Protein AF-A0A139ATF3-F1 (afdb_monomer)

Radius of gyration: 19.23 Å; Cα contacts (8 Å, |Δi|>4): 304; chains: 1; bounding box: 49×55×54 Å

Nearest PDB structures (foldseek):
  4k6j-assembly2_B  TM=7.470E-01  e=5.920E-07  Homo sapiens
  4k6j-assembly1_A  TM=6.735E-01  e=1.550E-06  Homo sapiens
  3m62-assembly1_A  TM=3.224E-01  e=2.976E-01  Saccharomyces cerevisiae
  3m63-assembly1_A  TM=2.160E-01  e=2.726E-01  Saccharomyces cerevisiae
  8yw4-assembly1_R  TM=2.052E-01  e=9.439E+00  Homo sapiens

Organism: Gonapodya prolifera (strain JEL478) (NCBI:txid1344416)

Sequence (287 aa):
MKVLEALTLVGDGARRDVAGREGCVEGMGRCIVLCERVRRAENAVGQGVLERATEALVALSRVLMNISADDSDCAHRVGSASRVLSALSQAVLFRPADAEEASRSKAEARGRDEMDEDEGEDGQDLAGREYDVIISCLCLLINVVSGDADAKNALRKTSFGQSCSGSGKCALLCCCSDRRPVFEWIVEMYSADLPLFNETERNLIRSYIAFLLGTVCVSNGTNLDSIRDLLPGCTFHPLTTQLEDFVRYQQEVIVKKAVDAVGGNGRNVEKASRRVILVLEEMKEFA

Secondary structure (DSSP, 8-state):
-HHHHHHHHHHHHHHHH-SSHHHHHHHHHHHHHHHHHHHTTGGGS-HHHHHHHHHHHHHHHHHHHHHHSS-HHHHHHHHHSTTHHHHHHHHHH---HHHHHHHHHHHHHHTS--------HHHHHHHHHHHHHHHHHHHHHHHHHHH-HHHHHHHHH-EE-TT----TTHHHH---TT-EEHHHHHHHHHHS--TTS-HHHHHHHHHHHHHHHHHHHTT-HHHHHHHHTTSGGG-SHHHHHHHHHHHHHHHHHHHHHHHH-SSSTHHHHHHHHHHHHHHHHHHHT--

Solvent-accessible surface area (backbone atoms only — not comparable to full-atom values): 15432 Å² total; per-residue (Å²): 111,72,64,62,49,49,57,49,49,46,56,51,43,46,69,71,54,55,83,48,77,65,45,46,48,34,45,49,27,49,48,40,35,51,22,41,38,48,53,63,36,52,98,79,50,59,68,80,55,42,52,54,26,52,53,47,35,34,52,48,27,51,52,50,31,64,57,17,67,87,28,43,68,52,8,36,42,36,47,65,22,82,59,22,60,59,30,37,50,42,54,53,74,52,74,51,69,68,57,53,48,53,19,49,54,44,49,58,46,77,74,46,98,68,94,70,95,73,77,57,70,69,62,56,54,52,39,52,53,52,49,49,38,28,54,29,30,48,51,30,50,40,30,20,32,67,43,17,74,65,35,33,52,51,46,61,72,33,64,53,23,92,85,56,59,73,41,87,61,40,79,80,61,61,78,50,90,64,51,39,47,42,60,59,55,53,51,48,59,55,73,49,87,56,58,59,47,55,72,69,56,44,52,50,52,36,30,52,48,37,49,39,56,38,46,41,24,59,100,28,68,70,47,36,55,60,50,31,74,67,32,81,88,57,42,43,48,68,45,49,53,42,42,52,54,43,46,53,51,48,50,52,52,47,52,51,47,58,76,71,45,99,60,90,63,60,62,62,55,52,53,53,45,52,53,53,49,54,36,44,60,60,48,61,80,70,76

InterPro domains:
  IPR011989 Armadillo-like helical [G3DSA:1.25.10.10] (1-283)
  IPR039874 Wings apart-like protein [PTHR22100] (53-250)

Foldseek 3Di:
DVLVVVVVVLVVVLVVPCPDPLSNLLSLLVLLLSLLLVQLPPVPDDPVSNVVSLVSNLVSLVVLLVVLVPDLVSLQSSLPNPCSLVSLLCLQQAHHPVLVVLLVVLVVVVVDPDDDPCPDPVLVVRLVSSLSSNVSSLSSLLSSLLSDVVSLVVLQVDKAANNDSSDPCCRVPNPPPRIDRSLLSLQCLLPDDRSSDDPVSSLVSNLSSLSSLLSSVVVPVVSLQVNLVNHVVSACVVSLVSLVVVLVVLVVVLVVCVVVDPDDDSVVSVSVSVSSVVSSVRSVVGD

pLDDT: mean 81.28, std 16.23, range [36.91, 97.38]

Structure (mmCIF, N/CA/C/O backbone):
data_AF-A0A139ATF3-F1
#
_entry.id   AF-A0A139ATF3-F1
#
loop_
_atom_site.group_PDB
_atom_site.id
_atom_site.type_symbol
_atom_site.label_atom_id
_atom_site.label_alt_id
_atom_site.label_comp_id
_atom_site.label_asym_id
_atom_site.label_entity_id
_atom_site.label_seq_id
_atom_site.pdbx_PDB_ins_code
_atom_site.Cartn_x
_atom_site.Cartn_y
_atom_site.Cartn_z
_atom_site.occupancy
_atom_site.B_iso_or_equiv
_atom_site.auth_seq_id
_atom_site.auth_comp_id
_atom_site.auth_asym_id
_atom_site.auth_atom_id
_atom_site.pdbx_PDB_model_num
ATOM 1 N N . MET A 1 1 ? 20.470 -12.298 -18.019 1.00 39.44 1 MET A N 1
ATOM 2 C CA . MET A 1 1 ? 19.969 -12.000 -19.384 1.00 39.44 1 MET A CA 1
ATOM 3 C C . MET A 1 1 ? 18.441 -11.993 -19.481 1.00 39.44 1 MET A C 1
ATOM 5 O O . MET A 1 1 ? 17.910 -10.943 -19.798 1.00 39.44 1 MET A O 1
ATOM 9 N N . LYS A 1 2 ? 17.716 -13.058 -19.097 1.00 36.91 2 LYS A N 1
ATOM 10 C CA . LYS A 1 2 ? 16.248 -13.171 -19.295 1.00 36.91 2 LYS A CA 1
ATOM 11 C C . LYS A 1 2 ? 15.355 -12.123 -18.594 1.00 36.91 2 LYS A C 1
ATOM 13 O O . LYS A 1 2 ? 14.269 -11.842 -19.077 1.00 36.91 2 LYS A O 1
ATOM 18 N N . VAL A 1 3 ? 15.778 -11.548 -17.463 1.00 39.19 3 VAL A N 1
ATOM 19 C CA . VAL A 1 3 ? 15.002 -10.520 -16.725 1.00 39.19 3 VAL A CA 1
ATOM 20 C C . VAL A 1 3 ? 15.151 -9.133 -17.354 1.00 39.19 3 VAL A C 1
ATOM 22 O O . VAL A 1 3 ? 14.173 -8.411 -17.486 1.00 39.19 3 VAL A O 1
ATOM 25 N N . LEU A 1 4 ? 16.361 -8.785 -17.800 1.00 39.00 4 LEU A N 1
ATOM 26 C CA . LEU A 1 4 ? 16.611 -7.557 -18.555 1.00 39.00 4 LEU A CA 1
ATOM 27 C C . LEU A 1 4 ? 15.911 -7.602 -19.912 1.00 39.00 4 LEU A C 1
ATOM 29 O O . LEU A 1 4 ? 15.298 -6.608 -20.275 1.00 39.00 4 LEU A O 1
ATOM 33 N N . GLU A 1 5 ? 15.914 -8.759 -20.585 1.00 42.97 5 GLU A N 1
ATOM 34 C CA . GLU A 1 5 ? 15.080 -9.024 -21.765 1.00 42.97 5 GLU A CA 1
ATOM 35 C C . GLU A 1 5 ? 13.587 -8.937 -21.443 1.00 42.97 5 GLU A C 1
ATOM 37 O O . GLU A 1 5 ? 12.854 -8.398 -22.250 1.00 42.97 5 GLU A O 1
ATOM 42 N N . ALA A 1 6 ? 13.112 -9.386 -20.274 1.00 44.12 6 ALA A N 1
ATOM 43 C CA . ALA A 1 6 ? 11.711 -9.215 -19.878 1.00 44.12 6 ALA A CA 1
ATOM 44 C C . ALA A 1 6 ? 11.352 -7.741 -19.629 1.00 44.12 6 ALA A C 1
ATOM 46 O O . ALA A 1 6 ? 10.290 -7.304 -20.051 1.00 44.12 6 ALA A O 1
ATOM 47 N N . LEU A 1 7 ? 12.235 -6.953 -19.009 1.00 43.91 7 LEU A N 1
ATOM 48 C CA . LEU A 1 7 ? 12.034 -5.513 -18.810 1.00 43.91 7 LEU A CA 1
ATOM 49 C C . LEU A 1 7 ? 12.127 -4.730 -20.134 1.00 43.91 7 LEU A C 1
ATOM 51 O O . LEU A 1 7 ? 11.347 -3.804 -20.342 1.00 43.91 7 LEU A O 1
ATOM 55 N N . THR A 1 8 ? 13.000 -5.132 -21.067 1.00 49.12 8 THR A N 1
ATOM 56 C CA . THR A 1 8 ? 13.041 -4.557 -22.430 1.00 49.12 8 THR A CA 1
ATOM 57 C C . THR A 1 8 ? 11.878 -5.025 -23.297 1.00 49.12 8 THR A C 1
ATOM 59 O O . THR A 1 8 ? 11.309 -4.203 -23.996 1.00 49.12 8 THR A O 1
ATOM 62 N N . LEU A 1 9 ? 11.444 -6.285 -23.205 1.00 41.44 9 LEU A N 1
ATOM 63 C CA . LEU A 1 9 ? 10.245 -6.816 -23.869 1.00 41.44 9 LEU A CA 1
ATOM 64 C C . LEU A 1 9 ? 8.960 -6.216 -23.308 1.00 41.44 9 LEU A C 1
ATOM 66 O O . LEU A 1 9 ? 7.970 -6.161 -24.021 1.00 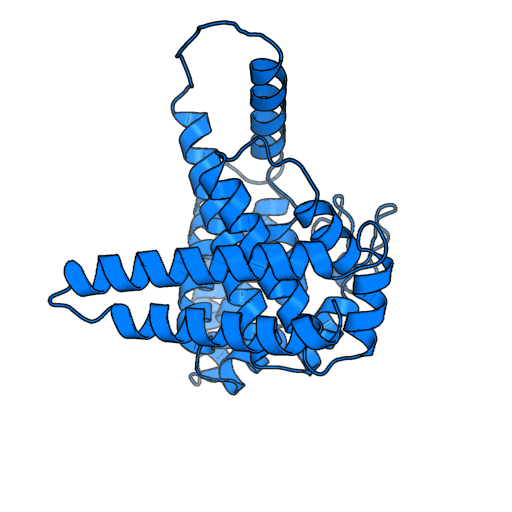41.44 9 LEU A O 1
ATOM 70 N N . VAL A 1 10 ? 8.948 -5.765 -22.056 1.00 49.06 10 VAL A N 1
ATOM 71 C CA . VAL A 1 10 ? 7.834 -5.004 -21.482 1.00 49.06 10 VAL A CA 1
ATOM 72 C C . VAL A 1 10 ? 7.907 -3.544 -21.914 1.00 49.06 10 VAL A C 1
ATOM 74 O O . VAL A 1 10 ? 6.873 -2.976 -22.235 1.00 49.06 10 VAL A O 1
ATOM 77 N N . GLY A 1 11 ? 9.104 -2.964 -22.043 1.00 46.56 11 GLY A N 1
ATOM 78 C CA . GLY A 1 11 ? 9.293 -1.680 -22.726 1.00 46.56 11 GLY A CA 1
ATOM 79 C C . GLY A 1 11 ? 8.844 -1.715 -24.196 1.00 46.56 11 GLY A C 1
ATOM 80 O O . GLY A 1 11 ? 8.170 -0.798 -24.659 1.00 46.56 11 GLY A O 1
ATOM 81 N N . ASP A 1 12 ? 9.140 -2.797 -24.916 1.00 40.72 12 ASP A N 1
ATOM 82 C CA . ASP A 1 12 ? 8.778 -3.003 -26.323 1.00 40.72 12 ASP A CA 1
ATOM 83 C C . ASP A 1 12 ? 7.345 -3.531 -26.506 1.00 40.72 12 ASP A C 1
ATOM 85 O O . ASP A 1 12 ? 6.704 -3.241 -27.513 1.00 40.72 12 ASP A O 1
ATOM 89 N N . GLY A 1 13 ? 6.814 -4.265 -25.530 1.00 40.94 13 GLY A N 1
ATOM 90 C CA . GLY A 1 13 ? 5.428 -4.728 -25.463 1.00 40.94 13 GLY A CA 1
ATOM 91 C C . GLY A 1 13 ? 4.477 -3.592 -25.106 1.00 40.94 13 GLY A C 1
ATOM 92 O O . GLY A 1 13 ? 3.464 -3.423 -25.774 1.00 40.94 13 GLY A O 1
ATOM 93 N N . ALA A 1 14 ? 4.860 -2.722 -24.164 1.00 41.56 14 ALA A N 1
ATOM 94 C CA . ALA A 1 14 ? 4.198 -1.439 -23.950 1.00 41.56 14 ALA A CA 1
ATOM 95 C C . ALA A 1 14 ? 4.244 -0.597 -25.235 1.00 41.56 14 ALA A C 1
ATOM 97 O O . ALA A 1 14 ? 3.234 -0.049 -25.644 1.00 41.56 14 ALA A O 1
ATOM 98 N N . ARG A 1 15 ? 5.360 -0.564 -25.973 1.00 45.59 15 ARG A N 1
ATOM 99 C CA . ARG A 1 15 ? 5.396 0.135 -27.273 1.00 45.59 15 ARG A CA 1
ATOM 100 C C . ARG A 1 15 ? 4.481 -0.463 -28.347 1.00 45.59 15 ARG A C 1
ATOM 102 O O . ARG A 1 15 ? 4.109 0.270 -29.258 1.00 45.59 15 ARG A O 1
ATOM 109 N N . ARG A 1 16 ? 4.138 -1.755 -28.281 1.00 44.84 16 ARG A N 1
ATOM 110 C CA . ARG A 1 16 ? 3.320 -2.442 -29.301 1.00 44.84 16 ARG A CA 1
ATOM 111 C C . ARG A 1 16 ? 1.827 -2.530 -28.958 1.00 44.84 16 ARG A C 1
ATOM 113 O O . ARG A 1 16 ? 1.040 -2.582 -29.894 1.00 44.84 16 ARG A O 1
ATOM 120 N N . ASP A 1 17 ? 1.450 -2.460 -27.678 1.00 42.53 17 ASP A N 1
ATOM 121 C CA . ASP A 1 17 ? 0.051 -2.489 -27.202 1.00 42.53 17 ASP A CA 1
ATOM 122 C C . ASP A 1 17 ? -0.474 -1.132 -26.677 1.00 42.53 17 ASP A C 1
ATOM 124 O O . ASP A 1 17 ? -1.621 -1.041 -26.237 1.00 42.53 17 ASP A O 1
ATOM 128 N N . VAL A 1 18 ? 0.302 -0.039 -26.743 1.00 47.06 18 VAL A N 1
ATOM 129 C CA . VAL A 1 18 ? -0.188 1.323 -26.417 1.00 47.06 18 VAL A CA 1
ATOM 130 C C . VAL A 1 18 ? -1.039 1.872 -27.570 1.00 47.06 18 VAL A C 1
ATOM 132 O O . VAL A 1 18 ? -0.748 2.887 -28.194 1.00 47.06 18 VAL A O 1
ATOM 135 N N . ALA A 1 19 ? -2.153 1.202 -27.846 1.00 45.66 19 ALA A N 1
ATOM 136 C CA . ALA A 1 19 ? -3.288 1.790 -28.540 1.00 45.66 19 ALA A CA 1
ATOM 137 C C . ALA A 1 19 ? -4.223 2.419 -27.486 1.00 45.66 19 ALA A C 1
ATOM 139 O O . ALA A 1 19 ? -5.332 1.954 -27.259 1.00 45.66 19 ALA A O 1
ATOM 140 N N . GLY A 1 20 ? -3.748 3.457 -26.785 1.00 61.41 20 GLY A N 1
ATOM 141 C CA . GLY A 1 20 ? -4.561 4.269 -25.867 1.00 61.41 20 GLY A CA 1
ATOM 142 C C . GLY A 1 20 ? -4.090 4.319 -24.409 1.00 61.41 20 GLY A C 1
ATOM 143 O O . GLY A 1 20 ? -3.254 3.539 -23.955 1.00 61.41 20 GLY A O 1
ATOM 144 N N . ARG A 1 21 ? -4.653 5.280 -23.658 1.00 67.62 21 ARG A N 1
ATOM 145 C CA . ARG A 1 21 ? -4.366 5.534 -22.230 1.00 67.62 21 ARG A CA 1
ATOM 146 C C . ARG A 1 21 ? -4.599 4.294 -21.356 1.00 67.62 21 ARG A C 1
ATOM 148 O O . ARG A 1 21 ? -3.926 4.128 -20.346 1.00 67.62 21 ARG A O 1
ATOM 155 N N . GLU A 1 22 ? -5.518 3.420 -21.759 1.00 70.44 22 GLU A N 1
ATOM 156 C CA . GLU A 1 22 ? -5.947 2.235 -21.002 1.00 70.44 22 GLU A CA 1
ATOM 157 C C . GLU A 1 22 ? -4.850 1.168 -20.933 1.00 70.44 22 GLU A C 1
ATOM 159 O O . GLU A 1 22 ? -4.454 0.765 -19.840 1.00 70.44 22 GLU A O 1
ATOM 164 N N . GLY A 1 23 ? -4.267 0.808 -22.083 1.00 79.00 23 GLY A N 1
ATOM 165 C CA . GLY A 1 23 ? -3.173 -0.166 -22.152 1.00 79.00 23 GLY A CA 1
ATOM 166 C C . GLY A 1 23 ? -1.911 0.291 -21.414 1.00 79.00 23 GLY A C 1
ATOM 167 O O . GLY A 1 23 ? -1.157 -0.530 -20.895 1.00 79.00 23 GLY A O 1
ATOM 168 N N . CYS A 1 24 ? -1.707 1.606 -21.290 1.00 85.44 24 CYS A N 1
ATOM 169 C CA . CYS A 1 24 ? -0.581 2.174 -20.552 1.00 85.44 24 CYS A CA 1
ATOM 170 C C . CYS A 1 24 ? -0.688 1.919 -19.036 1.00 85.44 24 CYS A C 1
ATOM 172 O O . CYS A 1 24 ? 0.283 1.485 -18.416 1.00 85.44 24 CYS A O 1
ATOM 174 N N . VAL A 1 25 ? -1.869 2.132 -18.439 1.00 88.38 25 VAL A N 1
ATOM 175 C CA . VAL A 1 25 ? -2.096 1.928 -16.993 1.00 88.38 25 VAL A CA 1
ATOM 176 C C . VAL A 1 25 ? -1.939 0.459 -16.614 1.00 88.38 25 VAL A C 1
ATOM 178 O O . VAL A 1 25 ? -1.208 0.132 -15.678 1.00 88.38 25 VAL A O 1
ATOM 181 N N . GLU A 1 26 ? -2.558 -0.440 -17.378 1.00 87.88 26 GLU A N 1
ATOM 182 C CA . GLU A 1 26 ? -2.408 -1.879 -17.155 1.00 87.88 26 GLU A CA 1
ATOM 183 C C . GLU A 1 26 ? -0.969 -2.350 -17.370 1.00 87.88 26 GLU A C 1
ATOM 185 O O . GLU A 1 26 ? -0.461 -3.166 -16.597 1.00 87.88 26 GLU A O 1
ATOM 190 N N . GLY A 1 27 ? -0.294 -1.824 -18.398 1.00 87.88 27 GLY A N 1
ATOM 191 C CA . GLY A 1 27 ? 1.113 -2.102 -18.671 1.00 87.88 27 GLY A CA 1
ATOM 192 C C . GLY A 1 27 ? 2.004 -1.741 -17.484 1.00 87.88 27 GLY A C 1
ATOM 193 O O . GLY A 1 27 ? 2.791 -2.574 -17.036 1.00 87.88 27 GLY A O 1
ATOM 194 N N . MET A 1 28 ? 1.818 -0.549 -16.907 1.00 92.06 28 MET A N 1
ATOM 195 C CA . MET A 1 28 ? 2.524 -0.120 -15.693 1.00 92.06 28 MET A CA 1
ATOM 196 C C . MET A 1 28 ? 2.212 -1.020 -14.490 1.00 92.06 28 MET A C 1
ATOM 198 O O . MET A 1 28 ? 3.128 -1.397 -13.759 1.00 92.06 28 MET A O 1
ATOM 202 N N . GLY A 1 29 ? 0.955 -1.443 -14.318 1.00 91.56 29 GLY A N 1
ATOM 203 C CA . GLY A 1 29 ? 0.586 -2.432 -13.302 1.00 91.56 29 GLY A CA 1
ATOM 204 C C . GLY A 1 29 ? 1.343 -3.756 -13.471 1.00 91.56 29 GLY A C 1
ATOM 205 O O . GLY A 1 29 ? 1.926 -4.282 -12.522 1.00 91.56 29 GLY A O 1
ATOM 206 N N . ARG A 1 30 ? 1.438 -4.278 -14.699 1.00 90.00 30 ARG A N 1
ATOM 207 C CA . ARG A 1 30 ? 2.225 -5.493 -14.984 1.00 90.00 30 ARG A CA 1
ATOM 208 C C . ARG A 1 30 ? 3.717 -5.293 -14.704 1.00 90.00 30 ARG A C 1
ATOM 210 O O . ARG A 1 30 ? 4.355 -6.214 -14.193 1.00 90.00 30 ARG A O 1
ATOM 217 N N . CYS A 1 31 ? 4.270 -4.111 -14.983 1.00 91.50 31 CYS A N 1
ATOM 218 C CA . CYS A 1 31 ? 5.652 -3.778 -14.627 1.00 91.50 31 CYS A CA 1
ATOM 219 C C . CYS A 1 31 ? 5.890 -3.850 -13.115 1.00 91.50 31 CYS A C 1
ATOM 221 O O . CYS A 1 31 ? 6.901 -4.413 -12.705 1.00 91.50 31 CYS A O 1
ATOM 223 N N . ILE A 1 32 ? 4.963 -3.346 -12.291 1.00 94.44 32 ILE A N 1
ATOM 224 C CA . ILE A 1 32 ? 5.044 -3.436 -10.821 1.00 94.44 32 ILE A CA 1
ATOM 225 C C . ILE A 1 32 ? 5.149 -4.895 -10.371 1.00 94.44 32 ILE A C 1
ATOM 227 O O . ILE A 1 32 ? 6.045 -5.240 -9.603 1.00 94.44 32 ILE A O 1
ATOM 231 N N . VAL A 1 33 ? 4.298 -5.773 -10.911 1.00 91.56 33 VAL A N 1
ATOM 232 C CA . VAL A 1 33 ? 4.330 -7.213 -10.601 1.00 91.56 33 VAL A CA 1
ATOM 233 C C . VAL A 1 33 ? 5.683 -7.835 -10.954 1.00 91.56 33 VAL A C 1
ATOM 235 O O . VAL A 1 33 ? 6.197 -8.678 -10.218 1.00 91.56 33 VAL A O 1
ATOM 238 N N . LEU A 1 34 ? 6.276 -7.438 -12.083 1.00 90.44 34 LEU A N 1
ATOM 239 C CA . LEU A 1 34 ? 7.586 -7.935 -12.498 1.00 90.44 34 LEU A CA 1
ATOM 240 C C . LEU A 1 34 ? 8.717 -7.401 -11.619 1.00 90.44 34 LEU A C 1
ATOM 242 O O . LEU A 1 34 ? 9.589 -8.184 -11.252 1.00 90.44 34 LEU A O 1
ATOM 246 N N . CYS A 1 35 ? 8.695 -6.114 -11.272 1.00 92.50 35 CYS A N 1
ATOM 247 C CA . CYS A 1 35 ? 9.695 -5.507 -10.397 1.00 92.50 35 CYS A CA 1
ATOM 248 C C . CYS A 1 35 ? 9.685 -6.175 -9.022 1.00 92.50 35 CYS A C 1
ATOM 250 O O . CYS A 1 35 ? 10.735 -6.592 -8.541 1.00 92.50 35 CYS A O 1
ATOM 252 N N . GLU A 1 36 ? 8.500 -6.384 -8.447 1.00 91.44 36 GLU A N 1
ATOM 253 C CA . GLU A 1 36 ? 8.370 -7.079 -7.167 1.00 91.44 36 GLU A CA 1
ATOM 254 C C . GLU A 1 36 ? 8.846 -8.532 -7.257 1.00 91.44 36 GLU A C 1
ATOM 256 O O . GLU A 1 36 ? 9.577 -9.024 -6.404 1.00 91.44 36 GLU A O 1
ATOM 261 N N . ARG A 1 37 ? 8.531 -9.232 -8.349 1.00 88.06 37 ARG A N 1
ATOM 262 C CA . ARG A 1 37 ? 9.037 -10.594 -8.547 1.00 88.06 37 ARG A CA 1
ATOM 263 C C . ARG A 1 37 ? 10.566 -10.654 -8.626 1.00 88.06 37 ARG A C 1
ATOM 265 O O . ARG A 1 37 ? 11.148 -11.643 -8.188 1.00 88.06 37 ARG A O 1
ATOM 272 N N . VAL A 1 38 ? 11.206 -9.644 -9.216 1.00 89.06 38 VAL A N 1
ATOM 273 C CA . VAL A 1 38 ? 12.671 -9.530 -9.257 1.00 89.06 38 VAL A CA 1
ATOM 274 C C . VAL A 1 38 ? 13.220 -9.255 -7.862 1.00 89.06 38 VAL A C 1
ATOM 276 O O . VAL A 1 38 ? 14.144 -9.955 -7.456 1.00 89.06 38 VAL A O 1
ATOM 279 N N . ARG A 1 39 ? 12.602 -8.330 -7.115 1.00 88.31 39 ARG A N 1
ATOM 280 C CA . ARG A 1 39 ? 12.925 -8.059 -5.706 1.00 88.31 39 ARG A CA 1
ATOM 281 C C . ARG A 1 39 ? 12.811 -9.294 -4.826 1.00 88.31 39 ARG A C 1
ATOM 283 O O . ARG A 1 39 ? 13.597 -9.480 -3.926 1.00 88.31 39 ARG A O 1
ATOM 290 N N . ARG A 1 40 ? 11.887 -10.205 -5.113 1.00 84.62 40 ARG A N 1
ATOM 291 C CA . ARG A 1 40 ? 11.726 -11.456 -4.351 1.00 84.62 40 ARG A CA 1
ATOM 292 C C . ARG A 1 40 ? 12.689 -12.571 -4.772 1.00 84.62 40 ARG A C 1
ATOM 294 O O . ARG A 1 40 ? 12.708 -13.634 -4.155 1.00 84.62 40 ARG A O 1
ATOM 301 N N . ALA A 1 41 ? 13.453 -12.366 -5.842 1.00 83.38 41 ALA A N 1
ATOM 302 C CA . ALA A 1 41 ? 14.375 -13.342 -6.413 1.00 83.38 41 ALA A CA 1
ATOM 303 C C . ALA A 1 41 ? 15.849 -12.954 -6.193 1.00 83.38 41 ALA A C 1
ATOM 305 O O . ALA A 1 41 ? 16.683 -13.310 -7.023 1.00 83.38 41 ALA A O 1
ATOM 306 N N . GLU A 1 42 ? 16.164 -12.245 -5.103 1.00 67.88 42 GLU A N 1
ATOM 307 C CA . GLU A 1 42 ? 17.475 -11.625 -4.805 1.00 67.88 42 GLU A CA 1
ATOM 308 C C . GLU A 1 42 ? 18.639 -12.596 -4.985 1.00 67.88 42 GLU A C 1
ATOM 310 O O . GLU A 1 42 ? 19.566 -12.322 -5.737 1.00 67.88 42 GLU A O 1
ATOM 315 N N . ASN A 1 43 ? 18.515 -13.812 -4.449 1.00 69.31 43 ASN A N 1
ATOM 316 C CA . ASN A 1 43 ? 19.543 -14.852 -4.563 1.00 69.31 43 ASN A CA 1
ATOM 317 C C . ASN A 1 43 ? 19.807 -15.339 -6.005 1.00 69.31 43 ASN A C 1
ATOM 319 O O . ASN A 1 43 ? 20.743 -16.100 -6.245 1.00 69.31 43 ASN A O 1
ATOM 323 N N . ALA A 1 44 ? 18.968 -14.958 -6.973 1.00 72.06 44 ALA A N 1
ATOM 324 C CA . ALA A 1 44 ? 19.060 -15.358 -8.375 1.00 72.06 44 ALA A CA 1
ATOM 325 C C . ALA A 1 44 ? 19.386 -14.195 -9.331 1.00 72.06 44 ALA A C 1
ATOM 327 O O . ALA A 1 44 ? 19.568 -14.434 -10.532 1.00 72.06 44 ALA A O 1
ATOM 328 N N . VAL A 1 45 ? 19.442 -12.950 -8.845 1.00 80.69 45 VAL A N 1
ATOM 329 C CA . VAL A 1 45 ? 19.688 -11.753 -9.664 1.00 80.69 45 VAL A CA 1
ATOM 330 C C . VAL A 1 45 ? 20.843 -10.931 -9.092 1.00 80.69 45 VAL A C 1
ATOM 332 O O . VAL A 1 45 ? 21.036 -10.865 -7.891 1.00 80.69 45 VAL A O 1
ATOM 335 N N . GLY A 1 46 ? 21.653 -10.312 -9.954 1.00 82.31 46 GLY A N 1
ATOM 336 C CA . GLY A 1 46 ? 22.748 -9.453 -9.484 1.00 82.31 46 GLY A CA 1
ATOM 337 C C . GLY A 1 46 ? 22.237 -8.138 -8.885 1.00 82.31 46 GLY A C 1
ATOM 338 O O . GLY A 1 46 ? 21.202 -7.634 -9.329 1.00 82.31 46 GLY A O 1
ATOM 339 N N . GLN A 1 47 ? 23.003 -7.545 -7.962 1.00 83.94 47 GLN A N 1
ATOM 340 C CA . GLN A 1 47 ? 22.637 -6.328 -7.218 1.00 83.94 47 GLN A CA 1
ATOM 341 C C . GLN A 1 47 ? 22.127 -5.187 -8.111 1.00 83.94 47 GLN A C 1
ATOM 343 O O . GLN A 1 47 ? 21.020 -4.697 -7.926 1.00 83.94 47 GLN A O 1
ATOM 348 N N . GLY A 1 48 ? 22.845 -4.845 -9.186 1.00 85.69 48 GLY A N 1
ATOM 349 C CA . GLY A 1 48 ? 22.411 -3.773 -10.095 1.00 85.69 48 GLY A CA 1
ATOM 350 C C . GLY A 1 48 ? 21.119 -4.063 -10.884 1.00 85.69 48 GLY A C 1
ATOM 351 O O . GLY A 1 48 ? 20.615 -3.197 -11.600 1.00 85.69 48 GLY A O 1
ATOM 352 N N . VAL A 1 49 ? 20.579 -5.287 -10.852 1.00 87.69 49 VAL A N 1
ATOM 353 C CA . VAL A 1 49 ? 19.231 -5.597 -11.371 1.00 87.69 49 VAL A CA 1
ATOM 354 C C . VAL A 1 49 ? 18.177 -5.364 -10.290 1.00 87.69 49 VAL A C 1
ATOM 356 O O . VAL A 1 49 ? 17.114 -4.836 -10.610 1.00 87.69 49 VAL A O 1
ATOM 359 N N . LEU A 1 50 ? 18.482 -5.721 -9.040 1.00 86.69 50 LEU A N 1
ATOM 360 C CA . LEU A 1 50 ? 17.628 -5.469 -7.881 1.00 86.69 50 LEU A CA 1
ATOM 361 C C . LEU A 1 50 ? 17.394 -3.966 -7.684 1.00 86.69 50 LEU A C 1
ATOM 363 O O . LEU A 1 50 ? 16.248 -3.537 -7.585 1.00 86.69 50 LEU A O 1
ATOM 367 N N . GLU A 1 51 ? 18.456 -3.161 -7.742 1.00 87.94 51 GLU A N 1
ATOM 368 C CA . GLU A 1 51 ? 18.374 -1.701 -7.594 1.00 87.94 51 GLU A CA 1
ATOM 369 C C . GLU A 1 51 ? 17.459 -1.070 -8.645 1.00 87.94 51 GLU A C 1
ATOM 371 O O . GLU A 1 51 ? 16.506 -0.371 -8.308 1.00 87.94 51 GLU A O 1
ATOM 376 N N . ARG A 1 52 ? 17.655 -1.415 -9.923 1.00 89.94 52 ARG A N 1
ATOM 377 C CA . ARG A 1 52 ? 16.801 -0.925 -11.015 1.00 89.94 52 ARG A CA 1
ATOM 378 C C . ARG A 1 52 ? 15.349 -1.372 -10.883 1.00 89.94 52 ARG A C 1
ATOM 380 O O . ARG A 1 52 ? 14.450 -0.626 -11.260 1.00 89.94 52 ARG A O 1
ATOM 387 N N . ALA A 1 53 ? 15.105 -2.586 -10.390 1.00 91.38 53 ALA A N 1
ATOM 388 C CA . ALA A 1 53 ? 13.748 -3.059 -10.142 1.00 91.38 53 ALA A CA 1
ATOM 389 C C . ALA A 1 53 ? 13.081 -2.260 -9.012 1.00 91.38 53 ALA A C 1
ATOM 391 O O . ALA A 1 53 ? 11.915 -1.893 -9.139 1.00 91.38 53 ALA A O 1
ATOM 392 N N . THR A 1 54 ? 13.820 -1.941 -7.950 1.00 91.69 54 THR A N 1
ATOM 393 C CA . THR A 1 54 ? 13.353 -1.100 -6.842 1.00 91.69 54 THR A CA 1
ATOM 394 C C . THR A 1 54 ? 13.066 0.332 -7.296 1.00 91.69 54 THR A C 1
ATOM 396 O O . THR A 1 54 ? 11.969 0.836 -7.058 1.00 91.69 54 THR A O 1
ATOM 399 N N . GLU A 1 55 ? 13.980 0.964 -8.033 1.00 91.62 55 GLU A N 1
ATOM 400 C CA . GLU A 1 55 ? 13.773 2.303 -8.603 1.00 91.62 55 GLU A CA 1
ATOM 401 C C . GLU A 1 55 ? 12.553 2.345 -9.530 1.00 91.62 55 GLU A C 1
ATOM 403 O O . GLU A 1 55 ? 11.711 3.242 -9.430 1.00 91.62 55 GLU A O 1
ATOM 408 N N . ALA A 1 56 ? 12.420 1.348 -10.412 1.00 93.62 56 ALA A N 1
ATOM 409 C CA . ALA A 1 56 ? 11.283 1.239 -11.316 1.00 93.62 56 ALA A CA 1
ATOM 410 C C . ALA A 1 56 ? 9.971 1.041 -10.549 1.00 93.62 56 ALA A C 1
ATOM 412 O O . ALA A 1 56 ? 8.981 1.694 -10.874 1.00 93.62 56 ALA A O 1
ATOM 413 N N . LEU A 1 57 ? 9.954 0.191 -9.518 1.00 95.06 57 LEU A N 1
ATOM 414 C CA . LEU A 1 57 ? 8.787 -0.025 -8.664 1.00 95.06 57 LEU A CA 1
ATOM 415 C C . LEU A 1 57 ? 8.324 1.281 -8.006 1.00 95.06 57 LEU A C 1
ATOM 417 O O . LEU A 1 57 ? 7.134 1.602 -8.065 1.00 95.06 57 LEU A O 1
ATOM 421 N N . VAL A 1 58 ? 9.248 2.055 -7.431 1.00 93.69 58 VAL A N 1
ATOM 422 C CA . VAL A 1 58 ? 8.947 3.347 -6.794 1.00 93.69 58 VAL A CA 1
ATOM 423 C C . VAL A 1 58 ? 8.439 4.354 -7.827 1.00 93.69 58 VAL A C 1
ATOM 425 O O . VAL A 1 58 ? 7.390 4.969 -7.629 1.00 93.69 58 VAL A O 1
ATOM 428 N N . ALA A 1 59 ? 9.137 4.501 -8.956 1.00 91.56 59 ALA A N 1
ATOM 429 C CA . ALA A 1 59 ? 8.766 5.448 -10.004 1.00 91.56 59 ALA A CA 1
ATOM 430 C C . ALA A 1 59 ? 7.384 5.137 -10.602 1.00 91.56 59 ALA A C 1
ATOM 432 O O . ALA A 1 59 ? 6.538 6.028 -10.705 1.00 91.56 59 ALA A O 1
ATOM 433 N N . LEU A 1 60 ? 7.126 3.871 -10.940 1.00 94.44 60 LEU A N 1
ATOM 434 C CA . LEU A 1 60 ? 5.835 3.418 -11.460 1.00 94.44 60 LEU A CA 1
ATOM 435 C C . LEU A 1 60 ? 4.723 3.614 -10.432 1.00 94.44 60 LEU A C 1
ATOM 437 O O . LEU A 1 60 ? 3.658 4.116 -10.786 1.00 94.44 60 LEU A O 1
ATOM 441 N N . SER A 1 61 ? 4.978 3.283 -9.163 1.00 94.50 61 SER A N 1
ATOM 442 C CA . SER A 1 61 ? 4.000 3.484 -8.092 1.00 94.50 61 SER A CA 1
ATOM 443 C C . SER A 1 61 ? 3.637 4.958 -7.939 1.00 94.50 61 SER A C 1
ATOM 445 O O . SER A 1 61 ? 2.456 5.282 -7.888 1.00 94.50 61 SER A O 1
ATOM 447 N N . ARG A 1 62 ? 4.617 5.872 -7.975 1.00 90.94 62 ARG A N 1
ATOM 448 C CA . ARG A 1 62 ? 4.376 7.326 -7.914 1.00 90.94 62 ARG A CA 1
ATOM 449 C C . ARG A 1 62 ? 3.577 7.843 -9.114 1.00 90.94 62 ARG A C 1
ATOM 451 O O . ARG A 1 62 ? 2.676 8.664 -8.939 1.00 90.94 62 ARG A O 1
ATOM 458 N N . VAL A 1 63 ? 3.865 7.364 -10.327 1.00 90.62 63 VAL A N 1
ATOM 459 C CA . VAL A 1 63 ? 3.081 7.718 -11.525 1.00 90.62 63 VAL A CA 1
ATOM 460 C C . VAL A 1 63 ? 1.643 7.229 -11.382 1.00 90.62 63 VAL A C 1
ATOM 462 O O . VAL A 1 63 ? 0.716 8.021 -11.554 1.00 90.62 63 VAL A O 1
ATOM 465 N N . LEU A 1 64 ? 1.458 5.955 -11.027 1.00 91.88 64 LEU A N 1
ATOM 466 C CA . LEU A 1 64 ? 0.136 5.362 -10.853 1.00 91.88 64 LEU A CA 1
ATOM 467 C C . LEU A 1 64 ? -0.650 6.044 -9.730 1.00 91.88 64 LEU A C 1
ATOM 469 O O . LEU A 1 64 ? -1.821 6.340 -9.925 1.00 91.88 64 LEU A O 1
ATOM 473 N N . MET A 1 65 ? -0.003 6.384 -8.613 1.00 92.00 65 MET A N 1
ATOM 474 C CA . MET A 1 65 ? -0.609 7.156 -7.526 1.00 92.00 65 MET A CA 1
ATOM 475 C C . MET A 1 65 ? -1.160 8.488 -8.023 1.00 92.00 65 MET A C 1
ATOM 477 O O . MET A 1 65 ? -2.294 8.830 -7.705 1.00 92.00 65 MET A O 1
ATOM 481 N N . ASN A 1 66 ? -0.365 9.240 -8.787 1.00 88.94 66 ASN A N 1
ATOM 482 C CA . ASN A 1 66 ? -0.766 10.558 -9.267 1.00 88.94 66 ASN A CA 1
ATOM 483 C C . ASN A 1 66 ? -1.952 10.471 -10.228 1.00 88.94 66 ASN A C 1
ATOM 485 O O . ASN A 1 66 ? -2.879 11.269 -10.119 1.00 88.94 66 ASN A O 1
ATOM 489 N N . ILE A 1 67 ? -1.946 9.504 -11.151 1.00 89.44 67 ILE A N 1
ATOM 490 C CA . ILE A 1 67 ? -3.059 9.354 -12.095 1.00 89.44 67 ILE A CA 1
ATOM 491 C C . ILE A 1 67 ? -4.304 8.761 -11.433 1.00 89.44 67 ILE A C 1
ATOM 493 O O . ILE A 1 67 ? -5.399 9.084 -11.863 1.00 89.44 67 ILE A O 1
ATOM 497 N N . SER A 1 68 ? -4.160 7.919 -10.405 1.00 91.81 68 SER A N 1
ATOM 498 C CA . SER A 1 68 ? -5.280 7.255 -9.731 1.00 91.81 68 SER A CA 1
ATOM 499 C C . SER A 1 68 ? -5.822 8.037 -8.531 1.00 91.81 68 SER A C 1
ATOM 501 O O . SER A 1 68 ? -6.723 7.552 -7.854 1.00 91.81 68 SER A O 1
ATOM 503 N N . ALA A 1 69 ? -5.255 9.205 -8.208 1.00 87.50 69 ALA A N 1
ATOM 504 C CA . ALA A 1 69 ? -5.654 9.993 -7.042 1.00 87.50 69 ALA A CA 1
ATOM 505 C C . ALA A 1 69 ? -7.066 10.585 -7.174 1.00 87.50 69 ALA A C 1
ATOM 507 O O . ALA A 1 69 ? -7.780 10.674 -6.178 1.00 87.50 69 ALA A O 1
ATOM 508 N N . ASP A 1 70 ? -7.450 10.982 -8.391 1.00 83.69 70 ASP A N 1
ATOM 509 C CA . ASP A 1 70 ? -8.722 11.651 -8.701 1.00 83.69 70 ASP A CA 1
ATOM 510 C C . ASP A 1 70 ? -9.490 10.960 -9.855 1.00 83.69 70 ASP A C 1
ATOM 512 O O . ASP A 1 70 ? -10.475 11.496 -10.356 1.00 83.69 70 ASP A O 1
ATOM 516 N N . ASP A 1 71 ? -9.033 9.789 -10.309 1.00 89.38 71 ASP A N 1
ATOM 517 C CA . ASP A 1 71 ? -9.588 9.063 -11.459 1.00 89.38 71 ASP A CA 1
ATOM 518 C C . ASP A 1 71 ? -9.891 7.617 -11.036 1.00 89.38 71 ASP A C 1
ATOM 520 O O . ASP A 1 71 ? -8.999 6.761 -10.966 1.00 89.38 71 ASP A O 1
ATOM 524 N N . SER A 1 72 ? -11.159 7.365 -10.695 1.00 90.06 72 SER A N 1
ATOM 525 C CA . SER A 1 72 ? -11.639 6.053 -10.245 1.00 90.06 72 SER A CA 1
ATOM 526 C C . SER A 1 72 ? -11.476 4.979 -11.315 1.00 90.06 72 SER A C 1
ATOM 528 O O . SER A 1 72 ? -11.174 3.837 -10.981 1.00 90.06 72 SER A O 1
ATOM 530 N N . ASP A 1 73 ? -11.590 5.337 -12.597 1.00 92.81 73 ASP A N 1
ATOM 531 C CA . ASP A 1 73 ? -11.404 4.394 -13.702 1.00 92.81 73 ASP A CA 1
ATOM 532 C C . ASP A 1 73 ? -9.941 3.953 -13.782 1.00 92.81 73 ASP A C 1
ATOM 534 O O . ASP A 1 73 ? -9.648 2.770 -13.971 1.00 92.81 73 ASP A O 1
ATOM 538 N N . CYS A 1 74 ? -8.998 4.880 -13.586 1.00 91.94 74 CYS A N 1
ATOM 539 C CA . CYS A 1 74 ? -7.584 4.536 -13.468 1.00 91.94 74 CYS A CA 1
ATOM 540 C C . CYS A 1 74 ? -7.319 3.660 -12.237 1.00 91.94 74 CYS A C 1
ATOM 542 O O . CYS A 1 74 ? -6.617 2.657 -12.362 1.00 91.94 74 CYS A O 1
ATOM 544 N N . ALA A 1 75 ? -7.883 3.997 -11.073 1.00 93.12 75 ALA A N 1
ATOM 545 C CA . ALA A 1 75 ? -7.750 3.188 -9.858 1.00 93.12 75 ALA A CA 1
ATOM 546 C C . ALA A 1 75 ? -8.267 1.753 -10.066 1.00 93.12 75 ALA A C 1
ATOM 548 O O . ALA A 1 75 ? -7.552 0.794 -9.767 1.00 93.12 75 ALA A O 1
ATOM 549 N N . HIS A 1 76 ? -9.449 1.608 -10.671 1.00 94.12 76 HIS A N 1
ATOM 550 C CA . HIS A 1 76 ? -10.045 0.322 -11.023 1.00 94.12 76 HIS A CA 1
ATOM 551 C C . HIS A 1 76 ? -9.173 -0.473 -12.001 1.00 94.12 76 HIS A C 1
ATOM 553 O O . HIS A 1 76 ? -8.943 -1.663 -11.798 1.00 94.12 76 HIS A O 1
ATOM 559 N N . ARG A 1 77 ? -8.609 0.165 -13.034 1.00 92.81 77 ARG A N 1
ATOM 560 C CA . ARG A 1 77 ? -7.707 -0.503 -13.994 1.00 92.81 77 ARG A CA 1
ATOM 561 C C . ARG A 1 77 ? -6.423 -0.996 -13.342 1.00 92.81 77 ARG A C 1
ATOM 563 O O . ARG A 1 77 ? -5.984 -2.108 -13.624 1.00 92.81 77 ARG A O 1
ATOM 570 N N . VAL A 1 78 ? -5.833 -0.198 -12.450 1.00 93.19 78 VAL A N 1
ATOM 571 C CA . VAL A 1 78 ? -4.664 -0.630 -11.670 1.00 93.19 78 VAL A CA 1
ATOM 572 C C . VAL A 1 78 ? -5.029 -1.818 -10.777 1.00 93.19 78 VAL A C 1
ATOM 574 O O . VAL A 1 78 ? -4.288 -2.798 -10.753 1.00 93.19 78 VAL A O 1
ATOM 577 N N . GLY A 1 79 ? -6.169 -1.767 -10.081 1.00 91.25 79 GLY A N 1
ATOM 578 C CA . GLY A 1 79 ? -6.647 -2.862 -9.226 1.00 91.25 79 GLY A CA 1
ATOM 579 C C . GLY A 1 79 ? -7.006 -4.137 -9.991 1.00 91.25 79 GLY A C 1
ATOM 580 O O . GLY A 1 79 ? -6.763 -5.241 -9.502 1.00 91.25 79 GLY A O 1
ATOM 581 N N . SER A 1 80 ? -7.518 -3.985 -11.212 1.00 90.38 80 SER A N 1
ATOM 582 C CA . SER A 1 80 ? -7.910 -5.076 -12.110 1.00 90.38 80 SER A CA 1
ATOM 583 C C . SER A 1 80 ? -6.725 -5.710 -12.837 1.00 90.38 80 SER A C 1
ATOM 585 O O . SER A 1 80 ? -6.810 -6.856 -13.290 1.00 90.38 80 SER A O 1
ATOM 587 N N . ALA A 1 81 ? -5.595 -5.003 -12.937 1.00 88.69 81 ALA A N 1
ATOM 588 C CA . ALA A 1 81 ? -4.384 -5.558 -13.512 1.00 88.69 81 ALA A CA 1
ATOM 589 C C . ALA A 1 81 ? -3.929 -6.777 -12.693 1.00 88.69 81 ALA A C 1
ATOM 591 O O . ALA A 1 81 ? -3.712 -6.722 -11.479 1.00 88.69 81 ALA A O 1
ATOM 592 N N . SER A 1 82 ? -3.799 -7.912 -13.387 1.00 85.25 82 SER A N 1
ATOM 593 C CA . SER A 1 82 ? -3.585 -9.212 -12.755 1.00 85.25 82 SER A CA 1
ATOM 594 C C . SER A 1 82 ? -2.432 -9.167 -11.749 1.00 85.25 82 SER A C 1
ATOM 596 O O . SER A 1 82 ? -1.283 -8.936 -12.123 1.00 85.25 82 SER A O 1
ATOM 598 N N . ARG A 1 83 ? -2.752 -9.461 -10.480 1.00 87.62 83 ARG A N 1
ATOM 599 C CA . ARG A 1 83 ? -1.815 -9.601 -9.347 1.00 87.62 83 ARG A CA 1
ATOM 600 C C . ARG A 1 83 ? -1.182 -8.311 -8.834 1.00 87.62 83 ARG A C 1
ATOM 602 O O . ARG A 1 83 ? -0.349 -8.410 -7.938 1.00 87.62 83 ARG A O 1
ATOM 609 N N . VAL A 1 84 ? -1.576 -7.134 -9.321 1.00 92.94 84 VAL A N 1
ATOM 610 C CA . VAL A 1 84 ? -1.015 -5.864 -8.831 1.00 92.94 84 VAL A CA 1
ATOM 611 C C . VAL A 1 84 ? -1.236 -5.697 -7.333 1.00 92.94 84 VAL A C 1
ATOM 613 O O . VAL A 1 84 ? -0.277 -5.429 -6.621 1.00 92.94 84 VAL A O 1
ATOM 616 N N . LEU A 1 85 ? -2.448 -5.958 -6.833 1.00 93.50 85 LEU A N 1
ATOM 617 C CA . LEU A 1 85 ? -2.730 -5.898 -5.394 1.00 93.50 85 LEU A CA 1
ATOM 618 C C . LEU A 1 85 ? -1.804 -6.817 -4.587 1.00 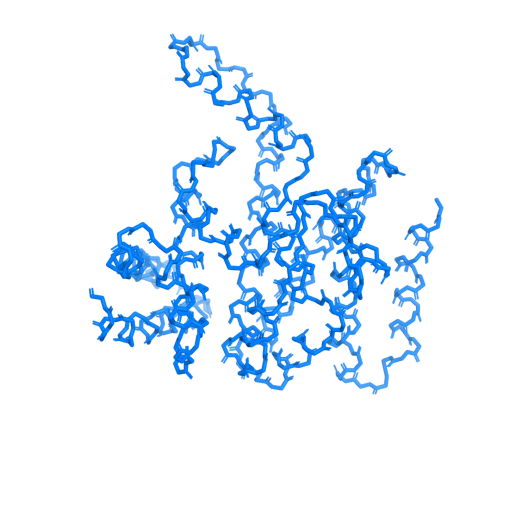93.50 85 LEU A C 1
ATOM 620 O O . LEU A 1 85 ? -1.207 -6.382 -3.611 1.00 93.50 85 LEU A O 1
ATOM 624 N N . SER A 1 86 ? -1.615 -8.062 -5.037 1.00 91.38 86 SER A N 1
ATOM 625 C CA . SER A 1 86 ? -0.712 -9.006 -4.370 1.00 91.38 86 SER A CA 1
ATOM 626 C C . SER A 1 86 ? 0.743 -8.545 -4.409 1.00 91.38 86 SER A C 1
ATOM 628 O O . SER A 1 86 ? 1.437 -8.727 -3.417 1.00 91.38 86 SER A O 1
ATOM 630 N N . ALA A 1 87 ? 1.210 -7.990 -5.529 1.00 92.44 87 ALA A N 1
ATOM 631 C CA . ALA A 1 87 ? 2.580 -7.501 -5.659 1.00 92.44 87 ALA A CA 1
ATOM 632 C C . ALA A 1 87 ? 2.820 -6.278 -4.768 1.00 92.44 87 ALA A C 1
ATOM 634 O O . ALA A 1 87 ? 3.793 -6.243 -4.029 1.00 92.44 87 ALA A O 1
ATOM 635 N N . LEU A 1 88 ? 1.896 -5.316 -4.764 1.00 95.31 88 LEU A N 1
ATOM 636 C CA . LEU A 1 88 ? 1.985 -4.149 -3.891 1.00 95.31 88 LEU A CA 1
ATOM 637 C C . LEU A 1 88 ? 1.961 -4.547 -2.414 1.00 95.31 88 LEU A C 1
ATOM 639 O O . LEU A 1 88 ? 2.750 -4.031 -1.632 1.00 95.31 88 LEU A O 1
ATOM 643 N N . SER A 1 89 ? 1.094 -5.485 -2.020 1.00 94.56 89 SER A N 1
ATOM 644 C CA . SER A 1 89 ? 1.081 -5.976 -0.641 1.00 94.56 89 SER A CA 1
ATOM 645 C C . SER A 1 89 ? 2.375 -6.700 -0.273 1.00 94.56 89 SER A C 1
ATOM 647 O O . SER A 1 89 ? 2.871 -6.506 0.828 1.00 94.56 89 SER A O 1
ATOM 649 N N . GLN A 1 90 ? 2.944 -7.503 -1.174 1.00 91.69 90 GLN A N 1
ATOM 650 C CA . GLN A 1 90 ? 4.230 -8.167 -0.936 1.00 91.69 90 GLN A CA 1
ATOM 651 C C . GLN A 1 90 ? 5.372 -7.161 -0.793 1.00 91.69 90 GLN A C 1
ATOM 653 O O . GLN A 1 90 ? 6.128 -7.279 0.163 1.00 91.69 90 GLN A O 1
ATOM 658 N N . ALA A 1 91 ? 5.417 -6.133 -1.643 1.00 93.00 91 ALA A N 1
ATOM 659 C CA . ALA A 1 91 ? 6.412 -5.067 -1.565 1.00 93.00 91 ALA A CA 1
ATOM 660 C C . ALA A 1 91 ? 6.349 -4.286 -0.240 1.00 93.00 91 ALA A C 1
ATOM 662 O O . ALA A 1 91 ? 7.369 -3.815 0.251 1.00 93.00 91 ALA A O 1
ATOM 663 N N . VAL A 1 92 ? 5.151 -4.139 0.339 1.00 93.81 92 VAL A N 1
ATOM 664 C CA . VAL A 1 92 ? 4.953 -3.498 1.649 1.00 93.81 92 VAL A CA 1
ATOM 665 C C . VAL A 1 92 ? 5.366 -4.420 2.798 1.00 93.81 92 VAL A C 1
ATOM 667 O O . VAL A 1 92 ? 5.978 -3.966 3.760 1.00 93.81 92 VAL A O 1
ATOM 670 N N . LEU A 1 93 ? 4.994 -5.699 2.723 1.00 90.50 93 LEU A N 1
ATOM 671 C CA . LEU A 1 93 ? 5.054 -6.627 3.857 1.00 90.50 93 LEU A CA 1
ATOM 672 C C . LEU A 1 93 ? 6.359 -7.417 3.943 1.00 90.50 93 LEU A C 1
ATOM 674 O O . LEU A 1 93 ? 6.763 -7.808 5.037 1.00 90.50 93 LEU A O 1
ATOM 678 N N . PHE A 1 94 ? 7.005 -7.688 2.812 1.00 86.19 94 PHE A N 1
ATOM 679 C CA . PHE A 1 94 ? 8.199 -8.517 2.754 1.00 86.19 94 PHE A CA 1
ATOM 680 C C . PHE A 1 94 ? 9.373 -7.719 2.230 1.00 86.19 94 PHE A C 1
ATOM 682 O O . PHE A 1 94 ? 9.373 -7.223 1.105 1.00 86.19 94 PHE A O 1
ATOM 689 N N . ARG A 1 95 ? 10.397 -7.645 3.070 1.00 79.44 95 ARG A N 1
ATOM 690 C CA . ARG A 1 95 ? 11.624 -6.925 2.772 1.00 79.44 95 ARG A CA 1
ATOM 691 C C . ARG A 1 95 ? 12.669 -7.874 2.173 1.00 79.44 95 ARG A C 1
ATOM 693 O O . ARG A 1 95 ? 12.584 -9.085 2.403 1.00 79.44 95 ARG A O 1
ATOM 700 N N . PRO A 1 96 ? 13.639 -7.329 1.425 1.00 71.75 96 PRO A N 1
ATOM 701 C CA . PRO A 1 96 ? 14.890 -7.997 1.095 1.00 71.75 96 PRO A CA 1
ATOM 702 C C . PRO A 1 96 ? 15.532 -8.695 2.293 1.00 71.75 96 PRO A C 1
ATOM 704 O O . PRO A 1 96 ? 15.453 -8.185 3.416 1.00 71.75 96 PRO A O 1
ATOM 707 N N . ALA A 1 97 ? 16.223 -9.811 2.057 1.00 68.50 97 ALA A N 1
ATOM 708 C CA . ALA A 1 97 ? 16.952 -10.519 3.114 1.00 68.50 97 ALA A CA 1
ATOM 709 C C . ALA A 1 97 ? 17.998 -9.605 3.779 1.00 68.50 97 ALA A C 1
ATOM 711 O O . ALA A 1 97 ? 18.098 -9.572 5.005 1.00 68.50 97 ALA A O 1
ATOM 712 N N . ASP A 1 98 ? 18.678 -8.783 2.979 1.00 61.16 98 ASP A N 1
ATOM 713 C CA . ASP A 1 98 ? 19.683 -7.820 3.443 1.00 61.16 98 ASP A CA 1
ATOM 714 C C . ASP A 1 98 ? 19.061 -6.745 4.351 1.00 61.16 98 ASP A C 1
ATOM 716 O O . ASP A 1 98 ? 19.648 -6.324 5.347 1.00 61.16 98 ASP A O 1
ATOM 720 N N . ALA A 1 99 ? 17.821 -6.336 4.066 1.00 65.38 99 ALA A N 1
ATOM 721 C CA . ALA A 1 99 ? 17.089 -5.386 4.900 1.00 65.38 99 ALA A CA 1
ATOM 722 C C . ALA A 1 99 ? 16.612 -6.031 6.212 1.00 65.38 99 ALA A C 1
ATOM 724 O O . ALA A 1 99 ? 16.552 -5.362 7.249 1.00 65.38 99 ALA A O 1
ATOM 725 N N . GLU A 1 100 ? 16.286 -7.327 6.204 1.00 68.94 100 GLU A N 1
ATOM 726 C CA . GLU A 1 100 ? 15.999 -8.093 7.423 1.00 68.94 100 GLU A CA 1
ATOM 727 C C . GLU A 1 100 ? 17.252 -8.323 8.278 1.00 68.94 100 GLU A C 1
ATOM 729 O O . GLU A 1 100 ? 17.159 -8.305 9.507 1.00 68.94 100 GLU A O 1
ATOM 734 N N . GLU A 1 101 ? 18.413 -8.534 7.661 1.00 70.31 101 GLU A N 1
ATOM 735 C CA . GLU A 1 101 ? 19.693 -8.647 8.363 1.00 70.31 101 GLU A CA 1
ATOM 736 C C . GLU A 1 101 ? 20.094 -7.306 8.985 1.00 70.31 101 GLU A C 1
ATOM 738 O O . GLU A 1 101 ? 20.285 -7.238 10.198 1.00 70.31 101 GLU A O 1
ATOM 743 N N . ALA A 1 102 ? 20.051 -6.212 8.216 1.00 68.06 102 ALA A N 1
ATOM 744 C CA . ALA A 1 102 ? 20.284 -4.861 8.730 1.00 68.06 102 ALA A CA 1
ATOM 745 C C . ALA A 1 102 ? 19.321 -4.494 9.877 1.00 68.06 102 ALA A C 1
ATOM 747 O O . ALA A 1 102 ? 19.710 -3.861 10.861 1.00 68.06 102 ALA A O 1
ATOM 748 N N . SER A 1 103 ? 18.060 -4.933 9.788 1.00 68.88 103 SER A N 1
ATOM 749 C CA . SER A 1 103 ? 17.075 -4.779 10.867 1.00 68.88 103 SER A CA 1
ATOM 750 C C . SER A 1 103 ? 17.488 -5.504 12.146 1.00 68.88 103 SER A C 1
ATOM 752 O O . SER A 1 103 ? 17.323 -4.953 13.234 1.00 68.88 103 SER A O 1
ATOM 754 N N . ARG A 1 104 ? 17.993 -6.740 12.025 1.00 74.75 104 ARG A N 1
ATOM 755 C CA . ARG A 1 104 ? 18.444 -7.554 13.162 1.00 74.75 104 ARG A CA 1
ATOM 756 C C . ARG A 1 104 ? 19.673 -6.941 13.818 1.00 74.75 104 ARG A C 1
ATOM 758 O O . ARG A 1 104 ? 19.658 -6.746 15.028 1.00 74.75 104 ARG A O 1
ATOM 765 N N . SER A 1 105 ? 20.664 -6.533 13.027 1.00 73.44 105 SER A N 1
ATOM 766 C CA . SER A 1 105 ? 21.859 -5.853 13.535 1.00 73.44 105 SER A CA 1
ATOM 767 C C . SER A 1 105 ? 21.508 -4.568 14.291 1.00 73.44 105 SER A C 1
ATOM 769 O O . SER A 1 105 ? 21.993 -4.359 15.400 1.00 73.44 105 SER A O 1
ATOM 771 N N . LYS A 1 106 ? 20.592 -3.741 13.761 1.00 70.75 106 LYS A N 1
ATOM 772 C CA . LYS A 1 106 ? 20.114 -2.530 14.455 1.00 70.75 106 LYS A CA 1
ATOM 773 C C . LYS A 1 106 ? 19.342 -2.838 15.741 1.00 70.75 106 LYS A C 1
ATOM 775 O O . LYS A 1 106 ? 19.491 -2.119 16.727 1.00 70.75 106 LYS A O 1
ATOM 780 N N . ALA A 1 107 ? 18.516 -3.883 15.751 1.00 73.69 107 ALA A N 1
ATOM 781 C CA . ALA A 1 107 ? 17.781 -4.289 16.949 1.00 73.69 107 ALA A CA 1
ATOM 782 C C . ALA A 1 107 ? 18.726 -4.778 18.061 1.00 73.69 107 ALA A C 1
ATOM 784 O O . ALA A 1 107 ? 18.540 -4.423 19.223 1.00 73.69 107 ALA A O 1
ATOM 785 N N . GLU A 1 108 ? 19.762 -5.543 17.705 1.00 77.06 108 GLU A N 1
ATOM 786 C CA . GLU A 1 108 ? 20.784 -6.012 18.646 1.00 77.06 108 GLU A CA 1
ATOM 787 C C . GLU A 1 108 ? 21.674 -4.879 19.170 1.00 77.06 108 GLU A C 1
ATOM 789 O O . GLU A 1 108 ? 22.038 -4.894 20.347 1.00 77.06 108 GLU A O 1
ATOM 794 N N . ALA A 1 109 ? 21.993 -3.892 18.326 1.00 70.06 109 ALA A N 1
ATOM 795 C CA . ALA A 1 109 ? 22.746 -2.705 18.724 1.00 70.06 109 ALA A CA 1
ATOM 796 C C . ALA A 1 109 ? 21.969 -1.855 19.739 1.00 70.06 109 ALA A C 1
ATOM 798 O O . ALA A 1 109 ? 22.528 -1.455 20.746 1.00 70.06 109 ALA A O 1
ATOM 799 N N . ARG A 1 110 ? 20.650 -1.668 19.573 1.00 66.25 110 ARG A N 1
ATOM 800 C CA . ARG A 1 110 ? 19.817 -0.937 20.556 1.00 66.25 110 ARG A CA 1
ATOM 801 C C . ARG A 1 110 ? 19.745 -1.599 21.939 1.00 66.25 110 ARG A C 1
ATOM 803 O O . ARG A 1 110 ? 19.366 -0.940 22.900 1.00 66.25 110 ARG A O 1
ATOM 810 N N . GLY A 1 111 ? 20.063 -2.890 22.043 1.00 63.34 111 GLY A N 1
ATOM 811 C CA . GLY A 1 111 ? 20.138 -3.608 23.319 1.00 63.34 111 GLY A CA 1
ATOM 812 C C . GLY A 1 111 ? 21.478 -3.458 24.046 1.00 63.34 111 GLY A C 1
ATOM 813 O O . GLY A 1 111 ? 21.584 -3.870 25.201 1.00 63.34 111 GLY A O 1
ATOM 814 N N . ARG A 1 112 ? 22.499 -2.896 23.387 1.00 66.19 112 ARG A N 1
ATOM 815 C CA . ARG A 1 112 ? 23.829 -2.640 23.944 1.00 66.19 112 ARG A CA 1
ATOM 816 C C . ARG A 1 112 ? 24.072 -1.131 23.898 1.00 66.19 112 ARG A C 1
ATOM 818 O O . ARG A 1 112 ? 24.227 -0.579 22.821 1.00 66.19 112 ARG A O 1
ATOM 825 N N . ASP A 1 113 ? 24.083 -0.473 25.057 1.00 55.72 113 ASP A N 1
ATOM 826 C CA . ASP A 1 113 ? 24.456 0.945 25.239 1.00 55.72 113 ASP A CA 1
ATOM 827 C C . ASP A 1 113 ? 25.943 1.189 24.875 1.00 55.72 113 ASP A C 1
ATOM 829 O O . ASP A 1 113 ? 26.745 1.609 25.709 1.00 55.72 113 ASP A O 1
ATOM 833 N N . GLU A 1 114 ? 26.360 0.881 23.649 1.00 50.62 114 GLU A N 1
ATOM 834 C CA . GLU A 1 114 ? 27.732 1.079 23.189 1.00 50.62 114 GLU A CA 1
ATOM 835 C C . GLU A 1 114 ? 27.769 2.149 22.096 1.00 50.62 114 GLU A C 1
ATOM 837 O O . GLU A 1 114 ? 27.219 2.012 21.004 1.00 50.62 114 GLU A O 1
ATOM 842 N N . MET A 1 115 ? 28.409 3.257 22.474 1.00 53.25 115 MET A N 1
ATOM 843 C CA . MET A 1 115 ? 28.838 4.358 21.625 1.00 53.25 115 MET A CA 1
ATOM 844 C C . MET A 1 115 ? 29.850 3.841 20.596 1.00 53.25 115 MET A C 1
ATOM 846 O O . MET A 1 115 ? 31.037 3.808 20.894 1.00 53.25 115 MET A O 1
ATOM 850 N N . ASP A 1 116 ? 29.402 3.473 19.401 1.00 48.06 116 ASP A N 1
ATOM 851 C CA . ASP A 1 116 ? 30.261 3.461 18.214 1.00 48.06 116 ASP A CA 1
ATOM 852 C C . ASP A 1 116 ? 29.453 3.972 17.011 1.00 48.06 116 ASP A C 1
ATOM 854 O O . ASP A 1 116 ? 28.623 3.277 16.425 1.00 48.06 116 ASP A O 1
ATOM 858 N N . GLU A 1 117 ? 29.676 5.248 16.687 1.00 53.38 117 GLU A N 1
ATOM 859 C CA . GLU A 1 117 ? 29.093 5.988 15.560 1.00 53.38 117 GLU A CA 1
ATOM 860 C C . GLU A 1 117 ? 29.818 5.663 14.242 1.00 53.38 117 GLU A C 1
ATOM 862 O O . GLU A 1 117 ? 30.281 6.560 13.542 1.00 53.38 117 GLU A O 1
ATOM 867 N N . ASP A 1 118 ? 29.927 4.383 13.890 1.00 49.72 118 ASP A N 1
ATOM 868 C CA . ASP A 1 118 ? 30.312 3.985 12.529 1.00 49.72 118 ASP A CA 1
ATOM 869 C C . ASP A 1 118 ? 29.143 3.224 11.891 1.00 49.72 118 ASP A C 1
ATOM 871 O O . ASP A 1 118 ? 29.198 2.033 11.579 1.00 49.72 118 ASP A O 1
ATOM 875 N N . GLU A 1 119 ? 28.006 3.922 11.767 1.00 55.00 119 GLU A N 1
ATOM 876 C CA . GLU A 1 119 ? 26.918 3.475 10.901 1.00 55.00 119 GLU A CA 1
ATOM 877 C C . GLU A 1 119 ? 27.423 3.522 9.455 1.00 55.00 119 GLU A C 1
ATOM 879 O O . GLU A 1 119 ? 27.410 4.571 8.813 1.00 55.00 119 GLU A O 1
ATOM 884 N N . GLY A 1 120 ? 27.880 2.376 8.947 1.00 53.66 120 GLY A N 1
ATOM 885 C CA . GLY A 1 120 ? 28.290 2.232 7.554 1.00 53.66 120 GLY A CA 1
ATOM 886 C C . GLY A 1 120 ? 27.239 2.799 6.592 1.00 53.66 120 GLY A C 1
ATOM 887 O O . GLY A 1 120 ? 26.051 2.474 6.681 1.00 53.66 120 GLY A O 1
ATOM 888 N N . GLU A 1 121 ? 27.704 3.640 5.668 1.00 54.25 121 GLU A N 1
ATOM 889 C CA . GLU A 1 121 ? 26.927 4.415 4.687 1.00 54.25 121 GLU A CA 1
ATOM 890 C C . GLU A 1 121 ? 25.899 3.552 3.915 1.00 54.25 121 GLU A C 1
ATOM 892 O O . GLU A 1 121 ? 24.779 3.984 3.632 1.00 54.25 121 GLU A O 1
ATOM 897 N N . ASP A 1 122 ? 26.230 2.277 3.687 1.00 57.50 122 ASP A N 1
ATOM 898 C CA . ASP A 1 122 ? 25.400 1.295 2.978 1.00 57.50 122 ASP A CA 1
ATOM 899 C C . ASP A 1 122 ? 24.076 0.960 3.703 1.00 57.50 122 ASP A C 1
ATOM 901 O O . ASP A 1 122 ? 23.052 0.684 3.069 1.00 57.50 122 ASP A O 1
ATOM 905 N N . GLY A 1 123 ? 24.058 1.001 5.041 1.00 57.62 123 GLY A N 1
ATOM 906 C CA . GLY A 1 123 ? 22.879 0.656 5.845 1.00 57.62 123 GLY A CA 1
ATOM 907 C C . GLY A 1 123 ? 21.812 1.755 5.890 1.00 57.62 123 GLY A C 1
ATOM 908 O O . GLY A 1 123 ? 20.622 1.460 6.058 1.00 57.62 123 GLY A O 1
ATOM 909 N N . GLN A 1 124 ? 22.216 3.021 5.739 1.00 60.88 124 GLN A N 1
ATOM 910 C CA . GLN A 1 124 ? 21.294 4.160 5.664 1.00 60.88 124 GLN A CA 1
ATOM 911 C C . GLN A 1 124 ? 20.623 4.245 4.288 1.00 60.88 124 GLN A C 1
ATOM 913 O O . GLN A 1 124 ? 19.413 4.473 4.214 1.00 60.88 124 GLN A O 1
ATOM 918 N N . ASP A 1 125 ? 21.366 3.974 3.214 1.00 77.06 125 ASP A N 1
ATOM 919 C CA . ASP A 1 125 ? 20.828 3.964 1.850 1.00 77.06 125 ASP A CA 1
ATOM 920 C C . ASP A 1 125 ? 19.780 2.849 1.664 1.00 77.06 125 ASP A C 1
ATOM 922 O O . ASP A 1 125 ? 18.681 3.087 1.155 1.00 77.06 125 ASP A O 1
ATOM 926 N N . LEU A 1 126 ? 20.036 1.644 2.193 1.00 77.94 126 LEU A N 1
ATOM 927 C CA . LEU A 1 126 ? 19.063 0.546 2.143 1.00 77.94 126 LEU A CA 1
ATOM 928 C C . LEU A 1 126 ? 17.760 0.871 2.897 1.00 77.94 126 LEU A C 1
ATOM 930 O O . LEU A 1 126 ? 16.668 0.605 2.388 1.00 77.94 126 LEU A O 1
ATOM 934 N N . ALA A 1 127 ? 17.858 1.465 4.092 1.00 82.12 127 ALA A N 1
ATOM 935 C CA . ALA A 1 127 ? 16.689 1.853 4.884 1.00 82.12 127 ALA A CA 1
ATOM 936 C C . ALA A 1 127 ? 15.847 2.925 4.171 1.00 82.12 127 ALA A C 1
ATOM 938 O O . ALA A 1 127 ? 14.622 2.798 4.112 1.00 82.12 127 ALA A O 1
ATOM 939 N N . GLY A 1 128 ? 16.495 3.930 3.572 1.00 86.94 128 GLY A N 1
ATOM 940 C CA . GLY A 1 128 ? 15.819 4.972 2.797 1.00 86.94 128 GLY A CA 1
ATOM 941 C C . GLY A 1 128 ? 15.094 4.419 1.567 1.00 86.94 128 GLY A C 1
ATOM 942 O O . GLY A 1 128 ? 13.932 4.755 1.327 1.00 86.94 128 GLY A O 1
ATOM 943 N N . ARG A 1 129 ? 15.735 3.511 0.818 1.00 89.06 129 ARG A N 1
ATOM 944 C CA . ARG A 1 129 ? 15.125 2.862 -0.357 1.00 89.06 129 ARG A CA 1
ATOM 945 C C . ARG A 1 129 ? 13.907 2.017 0.017 1.00 89.06 129 ARG A C 1
ATOM 947 O O . ARG A 1 129 ? 12.870 2.115 -0.640 1.00 89.06 129 ARG A O 1
ATOM 954 N N . GLU A 1 130 ? 14.000 1.208 1.073 1.00 91.12 130 GLU A N 1
ATOM 955 C CA . GLU A 1 130 ? 12.876 0.373 1.516 1.00 91.12 130 GLU A CA 1
ATOM 956 C C . GLU A 1 130 ? 11.725 1.204 2.089 1.00 91.12 130 GLU A C 1
ATOM 958 O O . GLU A 1 130 ? 10.557 0.893 1.843 1.00 91.12 130 GLU A O 1
ATOM 963 N N . TYR A 1 131 ? 12.030 2.305 2.778 1.00 92.50 131 TYR A N 1
ATOM 964 C CA . TYR A 1 131 ? 11.016 3.269 3.197 1.00 92.50 131 TYR A CA 1
ATOM 965 C C . TYR A 1 131 ? 10.245 3.830 1.990 1.00 92.50 131 TYR A C 1
ATOM 967 O O . TYR A 1 131 ? 9.010 3.817 1.971 1.00 92.50 131 TYR A O 1
ATOM 975 N N . ASP A 1 132 ? 10.957 4.248 0.941 1.00 93.69 132 ASP A N 1
ATOM 976 C CA . ASP A 1 132 ? 10.360 4.786 -0.285 1.00 93.69 132 ASP A CA 1
ATOM 977 C C . ASP A 1 132 ? 9.448 3.776 -1.000 1.00 93.69 132 ASP A C 1
ATOM 979 O O . ASP A 1 132 ? 8.384 4.149 -1.516 1.00 93.69 132 ASP A O 1
ATOM 983 N N . VAL A 1 133 ? 9.832 2.497 -1.007 1.00 94.94 133 VAL A N 1
ATOM 984 C CA . VAL A 1 133 ? 9.029 1.397 -1.563 1.00 94.94 133 VAL A CA 1
ATOM 985 C C . VAL A 1 133 ? 7.744 1.216 -0.772 1.00 94.94 133 VAL A C 1
ATOM 987 O O . VAL A 1 133 ? 6.664 1.238 -1.370 1.00 94.94 133 VAL A O 1
ATOM 990 N N . ILE A 1 134 ? 7.844 1.082 0.554 1.00 95.31 134 ILE A N 1
ATOM 991 C CA . ILE A 1 134 ? 6.693 0.862 1.437 1.00 95.31 134 ILE A CA 1
ATOM 992 C C . ILE A 1 134 ? 5.693 2.006 1.287 1.00 95.31 134 ILE A C 1
ATOM 994 O O . ILE A 1 134 ? 4.515 1.761 1.025 1.00 95.31 134 ILE A O 1
ATOM 998 N N . ILE A 1 135 ? 6.148 3.256 1.391 1.00 95.62 135 ILE A N 1
ATOM 999 C CA . ILE A 1 135 ? 5.263 4.424 1.325 1.00 95.62 135 ILE A CA 1
ATOM 1000 C C . ILE A 1 135 ? 4.608 4.550 -0.051 1.00 95.62 135 ILE A C 1
ATOM 1002 O O . ILE A 1 135 ? 3.400 4.786 -0.130 1.00 95.62 135 ILE A O 1
ATOM 1006 N N . SER A 1 136 ? 5.363 4.357 -1.136 1.00 95.06 136 SER A N 1
ATOM 1007 C CA . SER A 1 136 ? 4.809 4.462 -2.492 1.00 95.06 136 SER A CA 1
ATOM 1008 C C . SER A 1 136 ? 3.788 3.353 -2.773 1.00 95.06 136 SER A C 1
ATOM 1010 O O . SER A 1 136 ? 2.719 3.619 -3.325 1.00 95.06 136 SER A O 1
ATOM 1012 N N . CYS A 1 137 ? 4.068 2.118 -2.346 1.00 97.00 137 CYS A N 1
ATOM 1013 C CA . CYS A 1 137 ? 3.150 0.995 -2.528 1.00 97.00 137 CYS A CA 1
ATOM 1014 C C . CYS A 1 137 ? 1.903 1.118 -1.638 1.00 97.00 137 CYS A C 1
ATOM 1016 O O . CYS A 1 137 ? 0.799 0.859 -2.119 1.00 97.00 137 CYS A O 1
ATOM 1018 N N . LEU A 1 138 ? 2.042 1.570 -0.384 1.00 96.94 138 LEU A N 1
ATOM 1019 C CA . LEU A 1 138 ? 0.910 1.856 0.506 1.00 96.94 138 LEU A CA 1
ATOM 1020 C C . LEU A 1 138 ? 0.004 2.941 -0.077 1.00 96.94 138 LEU A C 1
ATOM 1022 O O . LEU A 1 138 ? -1.206 2.746 -0.164 1.00 96.94 138 LEU A O 1
ATOM 1026 N N . CYS A 1 139 ? 0.573 4.061 -0.524 1.00 95.50 139 CYS A N 1
ATOM 1027 C CA . CYS A 1 139 ? -0.201 5.145 -1.124 1.00 95.50 139 CYS A CA 1
ATOM 1028 C C . CYS A 1 139 ? -0.947 4.689 -2.386 1.00 95.50 139 CYS A C 1
ATOM 1030 O O . CYS A 1 139 ? -2.116 5.040 -2.572 1.00 95.50 139 CYS A O 1
ATOM 1032 N N . LEU A 1 140 ? -0.309 3.880 -3.241 1.00 96.38 140 LEU A N 1
ATOM 1033 C CA . LEU A 1 140 ? -0.975 3.319 -4.414 1.00 96.38 140 LEU A CA 1
ATOM 1034 C C . LEU A 1 140 ? -2.104 2.360 -4.019 1.00 96.38 140 LEU A C 1
ATOM 1036 O O . LEU A 1 140 ? -3.206 2.483 -4.548 1.00 96.38 140 LEU A O 1
ATOM 1040 N N . LEU A 1 141 ? -1.860 1.447 -3.072 1.00 97.25 141 LEU A N 1
ATOM 1041 C CA . LEU A 1 141 ? -2.887 0.543 -2.548 1.00 97.25 141 LEU A CA 1
ATOM 1042 C C . LEU A 1 141 ? -4.091 1.323 -2.030 1.00 97.25 141 LEU A C 1
ATOM 1044 O O . LEU A 1 141 ? -5.212 1.017 -2.424 1.00 97.25 141 LEU A O 1
ATOM 1048 N N . ILE A 1 142 ? -3.861 2.359 -1.218 1.00 96.62 142 ILE A N 1
ATOM 1049 C CA . ILE A 1 142 ? -4.909 3.231 -0.678 1.00 96.62 142 ILE A CA 1
ATOM 1050 C C . ILE A 1 142 ? -5.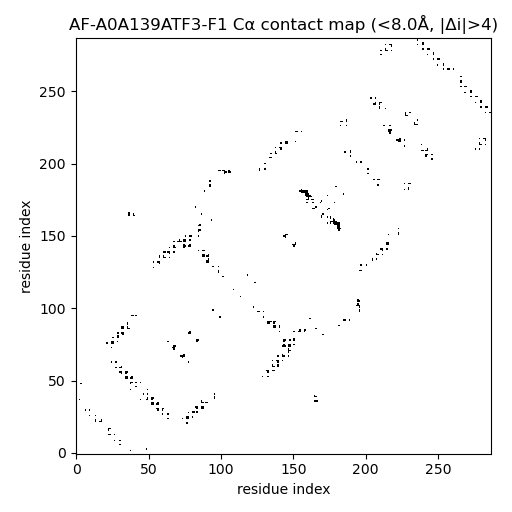722 3.865 -1.809 1.00 96.62 142 ILE A C 1
ATOM 1052 O O . ILE A 1 142 ? -6.949 3.868 -1.738 1.00 96.62 142 ILE A O 1
ATOM 1056 N N . ASN A 1 143 ? -5.083 4.381 -2.863 1.00 95.38 143 ASN A N 1
ATOM 1057 C CA . ASN A 1 143 ? -5.806 4.932 -4.013 1.00 95.38 143 ASN A CA 1
ATOM 1058 C C . ASN A 1 143 ? -6.653 3.875 -4.723 1.00 95.38 143 ASN A C 1
ATOM 1060 O O . ASN A 1 143 ? -7.825 4.126 -4.991 1.00 95.38 143 ASN A O 1
ATOM 1064 N N . VAL A 1 144 ? -6.084 2.697 -4.984 1.00 96.00 144 VAL A N 1
ATOM 1065 C CA . VAL A 1 144 ? -6.785 1.600 -5.659 1.00 96.00 144 VAL A CA 1
ATOM 1066 C C . VAL A 1 144 ? -8.002 1.157 -4.849 1.00 96.00 144 VAL A C 1
ATOM 1068 O O . VAL A 1 144 ? -9.105 1.119 -5.382 1.00 96.00 144 VAL A O 1
ATOM 1071 N N . VAL A 1 145 ? -7.844 0.899 -3.547 1.00 96.19 145 VAL A N 1
ATOM 1072 C CA . VAL A 1 145 ? -8.964 0.459 -2.701 1.00 96.19 145 VAL A CA 1
ATOM 1073 C C . VAL A 1 145 ? -9.962 1.576 -2.383 1.00 96.19 145 VAL A C 1
ATOM 1075 O O . VAL A 1 145 ? -11.110 1.282 -2.067 1.00 96.19 145 VAL A O 1
ATOM 1078 N N . SER A 1 146 ? -9.560 2.850 -2.459 1.00 93.25 146 SER A N 1
ATOM 1079 C CA . SER A 1 146 ? -10.492 3.980 -2.325 1.00 93.25 146 SER A CA 1
ATOM 1080 C C . SER A 1 146 ? -11.354 4.147 -3.573 1.00 93.25 146 SER A C 1
ATOM 1082 O O . SER A 1 146 ? -12.533 4.463 -3.456 1.00 93.25 146 SER A O 1
ATOM 1084 N N . GLY A 1 147 ? -10.756 3.977 -4.757 1.00 91.62 147 GLY A N 1
ATOM 1085 C CA . GLY A 1 147 ? -11.421 4.190 -6.042 1.00 91.62 147 GLY A CA 1
ATOM 1086 C C . GLY A 1 147 ? -12.219 2.990 -6.550 1.00 91.62 147 GLY A C 1
ATOM 1087 O O . GLY A 1 147 ? -13.034 3.165 -7.450 1.00 91.62 147 GLY A O 1
ATOM 1088 N N . ASP A 1 148 ? -12.004 1.796 -5.989 1.00 92.81 148 ASP A N 1
ATOM 1089 C CA . ASP A 1 148 ? -12.627 0.556 -6.449 1.00 92.81 148 ASP A CA 1
ATOM 1090 C C . ASP A 1 148 ? -13.064 -0.353 -5.282 1.00 92.81 148 ASP A C 1
ATOM 1092 O O . ASP A 1 148 ? -12.251 -0.907 -4.532 1.00 92.81 148 ASP A O 1
ATOM 1096 N N . ALA A 1 149 ? -14.379 -0.547 -5.144 1.00 91.56 149 ALA A N 1
ATOM 1097 C CA . ALA A 1 149 ? -14.964 -1.424 -4.132 1.00 91.56 149 ALA A CA 1
ATOM 1098 C C . ALA A 1 149 ? -14.604 -2.906 -4.352 1.00 91.56 149 ALA A C 1
ATOM 1100 O O . ALA A 1 149 ? -14.443 -3.654 -3.378 1.00 91.56 149 ALA A O 1
ATOM 1101 N N . ASP A 1 150 ? -14.423 -3.335 -5.603 1.00 93.81 150 ASP A N 1
ATOM 1102 C CA . ASP A 1 150 ? -14.002 -4.700 -5.914 1.00 93.81 150 ASP A CA 1
ATOM 1103 C C . ASP A 1 150 ? -12.558 -4.929 -5.478 1.00 93.81 150 ASP A C 1
ATOM 1105 O O . ASP A 1 150 ? -12.242 -5.994 -4.938 1.00 93.81 150 ASP A O 1
ATOM 1109 N N . ALA A 1 151 ? -11.703 -3.908 -5.578 1.00 95.12 151 ALA A N 1
ATOM 1110 C CA . ALA A 1 151 ? -10.337 -3.973 -5.077 1.00 95.12 151 ALA A CA 1
ATOM 1111 C C . ALA A 1 151 ? -10.273 -4.176 -3.553 1.00 95.12 151 ALA A C 1
ATOM 1113 O O . ALA A 1 151 ? -9.429 -4.946 -3.088 1.00 95.12 151 ALA A O 1
ATOM 1114 N N . LYS A 1 152 ? -11.190 -3.588 -2.763 1.00 95.12 152 LYS A N 1
ATOM 1115 C CA . LYS A 1 152 ? -11.287 -3.857 -1.308 1.00 95.12 152 LYS A CA 1
ATOM 1116 C C . LYS A 1 152 ? -11.514 -5.344 -1.025 1.00 95.12 152 LYS A C 1
ATOM 1118 O O . LYS A 1 152 ? -10.895 -5.924 -0.132 1.00 95.12 152 LYS A O 1
ATOM 1123 N N . ASN A 1 153 ? -12.407 -5.969 -1.791 1.00 92.94 153 ASN A N 1
ATOM 1124 C CA . ASN A 1 153 ? -12.743 -7.385 -1.647 1.00 92.94 153 ASN A CA 1
ATOM 1125 C C . ASN A 1 153 ? -11.649 -8.304 -2.202 1.00 92.94 153 ASN A C 1
ATOM 1127 O O . ASN A 1 153 ? -11.369 -9.354 -1.618 1.00 92.94 153 ASN A O 1
ATOM 1131 N N . ALA A 1 154 ? -11.033 -7.926 -3.320 1.00 93.38 154 ALA A N 1
ATOM 1132 C CA . ALA A 1 154 ? -9.913 -8.644 -3.914 1.00 93.38 154 ALA A CA 1
ATOM 1133 C C . ALA A 1 154 ? -8.699 -8.637 -2.979 1.00 93.38 154 ALA A C 1
ATOM 1135 O O . ALA A 1 154 ? -8.066 -9.680 -2.794 1.00 93.38 154 ALA A O 1
ATOM 1136 N N . LEU A 1 155 ? -8.426 -7.504 -2.322 1.00 94.88 155 LEU A N 1
ATOM 1137 C CA . LEU A 1 155 ? -7.385 -7.413 -1.308 1.00 94.88 155 LEU A CA 1
ATOM 1138 C C . LEU A 1 155 ? -7.690 -8.362 -0.145 1.00 94.88 155 LEU A C 1
ATOM 1140 O O . LEU A 1 155 ? -6.874 -9.235 0.112 1.00 94.88 155 LEU A O 1
ATOM 1144 N N . ARG A 1 156 ? -8.888 -8.328 0.462 1.00 93.62 156 ARG A N 1
ATOM 1145 C CA . ARG A 1 156 ? -9.262 -9.279 1.537 1.00 93.62 156 ARG A CA 1
ATOM 1146 C C . ARG A 1 156 ? -9.043 -10.748 1.150 1.00 93.62 156 ARG A C 1
ATOM 1148 O O . ARG A 1 156 ? -8.579 -11.543 1.961 1.00 93.62 156 ARG A O 1
ATOM 1155 N N . LYS A 1 157 ? -9.391 -11.124 -0.085 1.00 91.62 157 LYS A N 1
ATOM 1156 C CA . LYS A 1 157 ? -9.246 -12.499 -0.603 1.00 91.62 157 LYS A CA 1
ATOM 1157 C C . LYS A 1 157 ? -7.807 -12.862 -0.983 1.00 91.62 157 LYS A C 1
ATOM 1159 O O . LYS A 1 157 ? -7.530 -14.025 -1.281 1.00 91.62 157 LYS A O 1
ATOM 1164 N N . THR A 1 158 ? -6.898 -11.892 -1.008 1.00 90.31 158 THR A N 1
ATOM 1165 C CA . THR A 1 158 ? -5.486 -12.129 -1.295 1.00 90.31 158 THR A CA 1
ATOM 1166 C C . THR A 1 158 ? -4.843 -12.847 -0.112 1.00 90.31 158 THR A C 1
ATOM 1168 O O . THR A 1 158 ? -5.047 -12.501 1.051 1.00 90.31 158 THR A O 1
ATOM 1171 N N . SER A 1 159 ? -4.066 -13.888 -0.402 1.00 89.06 159 SER A N 1
ATOM 1172 C CA . SER A 1 159 ? -3.334 -14.636 0.620 1.00 89.06 159 SER A CA 1
ATOM 1173 C C . SER A 1 159 ? -2.037 -15.174 0.044 1.00 89.06 159 SER A C 1
ATOM 1175 O O . SER A 1 159 ? -2.031 -15.782 -1.032 1.00 89.06 159 SER A O 1
ATOM 1177 N N . PHE A 1 160 ? -0.952 -15.009 0.783 1.00 86.94 160 PHE A N 1
ATOM 1178 C CA . PHE A 1 160 ? 0.384 -15.453 0.407 1.00 86.94 160 PHE A CA 1
ATOM 1179 C C . PHE A 1 160 ? 1.202 -15.771 1.663 1.00 86.94 160 PHE A C 1
ATOM 1181 O O . PHE A 1 160 ? 0.822 -15.397 2.771 1.00 86.94 160 PHE A O 1
ATOM 1188 N N . GLY A 1 161 ? 2.292 -16.513 1.481 1.00 84.12 161 GLY A N 1
ATOM 1189 C CA . GLY A 1 161 ? 3.304 -16.734 2.514 1.00 84.12 161 GLY A CA 1
ATOM 1190 C C . GLY A 1 161 ? 4.541 -15.874 2.264 1.00 84.12 161 GLY A C 1
ATOM 1191 O O . GLY A 1 161 ? 4.771 -15.451 1.126 1.00 84.12 161 GLY A O 1
ATOM 1192 N N . GLN A 1 162 ? 5.357 -15.670 3.295 1.00 80.62 162 GLN A N 1
ATOM 1193 C CA . GLN A 1 162 ? 6.678 -15.041 3.210 1.00 80.62 162 GLN A CA 1
ATOM 1194 C C . GLN A 1 162 ? 7.639 -15.864 2.348 1.00 80.62 162 GLN A C 1
ATOM 1196 O O . GLN A 1 162 ? 8.555 -15.313 1.754 1.00 80.62 162 GLN A O 1
ATOM 1201 N N . SER A 1 163 ? 7.425 -17.171 2.203 1.00 77.69 163 SER A N 1
ATOM 1202 C CA . SER A 1 163 ? 8.201 -18.017 1.279 1.00 77.69 163 SER A CA 1
ATOM 1203 C C . SER A 1 163 ? 7.770 -17.897 -0.195 1.00 77.69 163 SER A C 1
ATOM 1205 O O . SER A 1 163 ? 8.380 -18.486 -1.091 1.00 77.69 163 SER A O 1
ATOM 1207 N N . CYS A 1 164 ? 6.698 -17.151 -0.485 1.00 76.50 164 CYS A N 1
ATOM 1208 C CA . CYS A 1 164 ? 6.119 -17.095 -1.821 1.00 76.50 164 CYS A CA 1
ATOM 1209 C C . CYS A 1 164 ? 7.007 -16.299 -2.785 1.00 76.50 164 CYS A C 1
ATOM 1211 O O . CYS A 1 164 ? 7.224 -15.101 -2.615 1.00 76.50 164 CYS A O 1
ATOM 1213 N N . SER A 1 165 ? 7.446 -16.942 -3.866 1.00 69.56 165 SER A N 1
ATOM 1214 C CA . SER A 1 165 ? 8.203 -16.298 -4.951 1.00 69.56 165 SER A CA 1
ATOM 1215 C C . SER A 1 165 ? 7.336 -15.463 -5.907 1.00 69.56 165 SER A C 1
ATOM 1217 O O . SER A 1 165 ? 7.806 -15.035 -6.961 1.00 69.56 165 SER A O 1
ATOM 1219 N N . GLY A 1 166 ? 6.035 -15.313 -5.619 1.00 64.81 166 GLY A N 1
ATOM 1220 C CA . GLY A 1 166 ? 5.093 -14.583 -6.476 1.00 64.81 166 GLY A CA 1
ATOM 1221 C C . GLY A 1 166 ? 4.911 -15.202 -7.869 1.00 64.81 166 GLY A C 1
ATOM 1222 O O . GLY A 1 166 ? 4.419 -14.553 -8.795 1.00 64.81 166 GLY A O 1
ATOM 1223 N N . SER A 1 167 ? 5.326 -16.461 -8.062 1.00 67.00 167 SER A N 1
ATOM 1224 C CA . SER A 1 167 ? 5.334 -17.083 -9.384 1.00 67.00 167 SER A CA 1
ATOM 1225 C C . SER A 1 167 ? 3.928 -17.195 -9.995 1.00 67.00 167 SER A C 1
ATOM 1227 O O . SER A 1 167 ? 2.904 -17.226 -9.306 1.00 67.00 167 SER A O 1
ATOM 1229 N N . GLY A 1 168 ? 3.877 -17.328 -11.326 1.00 58.59 168 GLY A N 1
ATOM 1230 C CA . GLY A 1 168 ? 2.683 -17.693 -12.103 1.00 58.59 168 GLY A CA 1
ATOM 1231 C C . GLY A 1 168 ? 1.781 -18.714 -11.400 1.00 58.59 168 GLY A C 1
ATOM 1232 O O . GLY A 1 168 ? 0.574 -18.516 -11.290 1.00 58.59 168 GLY A O 1
ATOM 1233 N N . LYS A 1 169 ? 2.398 -19.769 -10.863 1.00 58.06 169 LYS A N 1
ATOM 1234 C CA . LYS A 1 169 ? 1.720 -20.910 -10.244 1.00 58.06 169 LYS A CA 1
ATOM 1235 C C . LYS A 1 169 ? 1.237 -20.617 -8.819 1.00 58.06 169 LYS A C 1
ATOM 1237 O O . LYS A 1 169 ? 0.144 -21.043 -8.460 1.00 58.06 169 LYS A O 1
ATOM 1242 N N . CYS A 1 170 ? 1.989 -19.828 -8.049 1.00 62.22 170 CYS A N 1
ATOM 1243 C CA . CYS A 1 170 ? 1.620 -19.464 -6.679 1.00 62.22 170 CYS A CA 1
ATOM 1244 C C . CYS A 1 170 ? 0.345 -18.609 -6.618 1.00 62.22 170 CYS A C 1
ATOM 1246 O O . CYS A 1 170 ? -0.434 -18.763 -5.695 1.00 62.22 170 CYS A O 1
ATOM 1248 N N . ALA A 1 171 ? 0.066 -17.747 -7.598 1.00 51.50 171 ALA A N 1
ATOM 1249 C CA . ALA A 1 171 ? -1.133 -16.899 -7.519 1.00 51.50 171 ALA A CA 1
ATOM 1250 C C . ALA A 1 171 ? -2.465 -17.654 -7.708 1.00 51.50 171 ALA A C 1
ATOM 1252 O O . ALA A 1 171 ? -3.505 -17.131 -7.324 1.00 51.50 171 ALA A O 1
ATOM 1253 N N . LEU A 1 172 ? -2.450 -18.852 -8.305 1.00 52.28 172 LEU A N 1
ATOM 1254 C CA . LEU A 1 172 ? -3.655 -19.673 -8.496 1.00 52.28 172 LEU A CA 1
ATOM 1255 C C . LEU A 1 172 ? -3.755 -20.801 -7.462 1.00 52.28 172 LEU A C 1
ATOM 1257 O O . LEU A 1 172 ? -4.849 -21.139 -7.026 1.00 52.28 172 LEU A O 1
ATOM 1261 N N . LEU A 1 173 ? -2.614 -21.376 -7.069 1.00 62.50 173 LEU A N 1
ATOM 1262 C CA . LEU A 1 173 ? -2.510 -22.517 -6.157 1.00 62.50 173 LEU A CA 1
ATOM 1263 C C . LEU A 1 173 ? -1.264 -22.349 -5.276 1.00 62.50 173 LEU A C 1
ATOM 1265 O O . LEU A 1 173 ? -0.297 -23.102 -5.383 1.00 62.50 173 LEU A O 1
ATOM 1269 N N . CYS A 1 174 ? -1.231 -21.301 -4.450 1.00 66.00 174 CYS A N 1
ATOM 1270 C CA . CYS A 1 174 ? -0.134 -21.126 -3.501 1.00 66.00 174 CYS A CA 1
ATOM 1271 C C . CYS A 1 174 ? -0.174 -22.262 -2.473 1.00 66.00 174 CYS A C 1
ATOM 1273 O O . CYS A 1 174 ? -1.074 -22.292 -1.636 1.00 66.00 174 CYS A O 1
ATOM 1275 N N . CYS A 1 175 ? 0.805 -23.166 -2.522 1.00 71.31 175 CYS A N 1
ATOM 1276 C CA . CYS A 1 175 ? 0.978 -24.245 -1.544 1.00 71.31 175 CYS A CA 1
ATOM 1277 C C . CYS A 1 175 ? 2.000 -23.893 -0.449 1.00 71.31 175 CYS A C 1
ATOM 1279 O O . CYS A 1 175 ? 2.513 -24.790 0.214 1.00 71.31 175 CYS A O 1
ATOM 1281 N N . CYS A 1 176 ? 2.342 -22.610 -0.291 1.00 80.62 176 CYS A N 1
ATOM 1282 C CA . CYS A 1 176 ? 3.196 -22.150 0.800 1.00 80.62 176 CYS A CA 1
ATOM 1283 C C . CYS A 1 176 ? 2.551 -22.527 2.142 1.00 80.62 176 CYS A C 1
ATOM 1285 O O . CYS A 1 176 ? 1.387 -22.203 2.378 1.00 80.62 176 CYS A O 1
ATOM 1287 N N . SER A 1 177 ? 3.293 -23.222 3.004 1.00 82.69 177 SER A N 1
ATOM 1288 C CA . SER A 1 177 ? 2.802 -23.690 4.308 1.00 82.69 177 SER A CA 1
ATOM 1289 C C . SER A 1 177 ? 2.480 -22.546 5.271 1.00 82.69 177 SER A C 1
ATOM 1291 O O . SER A 1 177 ? 1.666 -22.708 6.169 1.00 82.69 177 SER A O 1
ATOM 1293 N N . ASP A 1 178 ? 3.099 -21.388 5.058 1.00 86.12 178 ASP A N 1
ATOM 1294 C CA . ASP A 1 178 ? 2.934 -20.136 5.797 1.00 86.12 178 ASP A CA 1
ATOM 1295 C C . ASP A 1 178 ? 1.921 -19.182 5.137 1.00 86.12 178 ASP A C 1
ATOM 1297 O O . ASP A 1 178 ? 1.913 -17.981 5.406 1.00 86.12 178 ASP A O 1
ATOM 1301 N N . ARG A 1 179 ? 1.083 -19.683 4.219 1.00 87.25 179 ARG A N 1
ATOM 1302 C CA . ARG A 1 179 ? 0.089 -18.860 3.525 1.00 87.25 179 ARG A CA 1
ATOM 1303 C C . ARG A 1 179 ? -0.942 -18.326 4.516 1.00 87.25 179 ARG A C 1
ATOM 1305 O O . ARG A 1 179 ? -1.731 -19.094 5.059 1.00 87.25 179 ARG A O 1
ATOM 1312 N N . ARG A 1 180 ? -1.004 -17.001 4.638 1.00 91.19 180 ARG A N 1
ATOM 1313 C CA . ARG A 1 180 ? -1.996 -16.291 5.453 1.00 91.19 180 ARG A CA 1
ATOM 1314 C C . ARG A 1 180 ? -2.728 -15.219 4.636 1.00 91.19 180 ARG A C 1
ATOM 1316 O O . ARG A 1 180 ? -2.173 -14.735 3.638 1.00 91.19 180 ARG A O 1
ATOM 1323 N N . PRO A 1 181 ? -3.980 -14.880 4.987 1.00 92.81 181 PRO A N 1
ATOM 1324 C CA . PRO A 1 181 ? -4.681 -13.712 4.461 1.00 92.81 181 PRO A CA 1
ATOM 1325 C C . PRO A 1 181 ? -3.846 -12.436 4.578 1.00 92.81 181 PRO A C 1
ATOM 1327 O O . PRO A 1 181 ? -3.147 -12.225 5.564 1.00 92.81 181 PRO A O 1
ATOM 1330 N N . VAL A 1 182 ? -3.933 -11.552 3.584 1.00 93.44 182 VAL A N 1
ATOM 1331 C CA . VAL A 1 182 ? -3.138 -10.313 3.577 1.00 93.44 182 VAL A CA 1
ATOM 1332 C C . VAL A 1 182 ? -3.466 -9.385 4.750 1.00 93.44 182 VAL A C 1
ATOM 1334 O O . VAL A 1 182 ? -2.580 -8.699 5.243 1.00 93.44 182 VAL A O 1
ATOM 1337 N N . PHE A 1 183 ? -4.712 -9.381 5.233 1.00 96.06 183 PHE A N 1
ATOM 1338 C CA . PHE A 1 183 ? -5.096 -8.560 6.384 1.00 96.06 183 PHE A CA 1
ATOM 1339 C C . PHE A 1 183 ? -4.383 -8.985 7.668 1.00 96.06 183 PHE A C 1
ATOM 1341 O O . PHE A 1 183 ? -4.015 -8.112 8.444 1.00 96.06 183 PHE A O 1
ATOM 1348 N N . GLU A 1 184 ? -4.102 -10.280 7.853 1.00 95.56 184 GLU A N 1
ATOM 1349 C CA . GLU A 1 184 ? -3.299 -10.747 8.991 1.00 95.56 184 GLU A CA 1
ATOM 1350 C C . GLU A 1 184 ? -1.897 -10.141 8.942 1.00 95.56 184 GLU A C 1
ATOM 1352 O O . GLU A 1 184 ? -1.445 -9.556 9.920 1.00 95.56 184 GLU A O 1
ATOM 1357 N N . TRP A 1 185 ? -1.249 -10.187 7.774 1.00 94.44 185 TRP A N 1
ATOM 1358 C CA . TRP A 1 185 ? 0.072 -9.590 7.585 1.00 94.44 185 TRP A CA 1
ATOM 1359 C C . TRP A 1 185 ? 0.076 -8.071 7.807 1.00 94.44 185 TRP A C 1
ATOM 1361 O O . TRP A 1 185 ? 0.989 -7.549 8.440 1.00 94.44 185 TRP A O 1
ATOM 1371 N N . ILE A 1 186 ? -0.933 -7.351 7.303 1.00 96.12 186 ILE A N 1
ATOM 1372 C CA . ILE A 1 186 ? -1.024 -5.888 7.449 1.00 96.12 186 ILE A CA 1
ATOM 1373 C C . ILE A 1 186 ? -1.236 -5.493 8.918 1.00 96.12 186 ILE A C 1
ATOM 1375 O O . ILE A 1 186 ? -0.590 -4.560 9.394 1.00 96.12 186 ILE A O 1
ATOM 1379 N N . VAL A 1 187 ? -2.107 -6.196 9.648 1.00 96.12 187 VAL A N 1
ATOM 1380 C CA . VAL A 1 187 ? -2.353 -5.926 11.076 1.00 96.12 187 VAL A CA 1
ATOM 1381 C C . VAL A 1 187 ? -1.141 -6.303 11.936 1.00 96.12 187 VAL A C 1
ATOM 1383 O O . VAL A 1 187 ? -0.795 -5.577 12.872 1.00 96.12 187 VAL A O 1
ATOM 1386 N N . GLU A 1 188 ? -0.447 -7.390 11.592 1.00 94.50 188 GLU A N 1
ATOM 1387 C CA . GLU A 1 188 ? 0.821 -7.764 12.223 1.00 94.50 188 GLU A CA 1
ATOM 1388 C C . GLU A 1 188 ? 1.876 -6.669 12.008 1.00 94.50 188 GLU A C 1
ATOM 1390 O O . GLU A 1 188 ? 2.471 -6.199 12.975 1.00 94.50 188 GLU A O 1
ATOM 1395 N N . MET A 1 189 ? 2.035 -6.172 10.775 1.00 93.69 189 MET A N 1
ATOM 1396 C CA . MET A 1 189 ? 2.965 -5.081 10.460 1.00 93.69 189 MET A CA 1
ATOM 1397 C C . MET A 1 189 ? 2.605 -3.768 11.172 1.00 93.69 189 MET A C 1
ATOM 1399 O O . MET A 1 189 ? 3.503 -3.052 11.609 1.00 93.69 189 MET A O 1
ATOM 1403 N N . TYR A 1 190 ? 1.313 -3.452 11.325 1.00 94.81 190 TYR A N 1
ATOM 1404 C CA . TYR A 1 190 ? 0.855 -2.285 12.091 1.00 94.81 190 TYR A CA 1
ATOM 1405 C C . TYR A 1 190 ? 1.352 -2.324 13.544 1.00 94.81 190 TYR A C 1
ATOM 1407 O O . TYR A 1 190 ? 1.798 -1.308 14.082 1.00 94.81 190 TYR A O 1
ATOM 1415 N N . SER A 1 191 ? 1.310 -3.510 14.154 1.00 91.62 191 SER A N 1
ATOM 1416 C CA . SER A 1 191 ? 1.669 -3.718 15.561 1.00 91.62 191 SER A CA 1
ATOM 1417 C C . SER A 1 191 ? 3.155 -4.034 15.770 1.00 91.62 191 SER A C 1
ATOM 1419 O O . SER A 1 191 ? 3.645 -3.957 16.896 1.00 91.62 191 SER A O 1
ATOM 1421 N N . ALA A 1 192 ? 3.880 -4.389 14.707 1.00 88.62 192 ALA A N 1
ATOM 1422 C CA . ALA A 1 192 ? 5.282 -4.774 14.771 1.00 88.62 192 ALA A CA 1
ATOM 1423 C C . ALA A 1 192 ? 6.196 -3.596 15.139 1.00 88.62 192 ALA A C 1
ATOM 1425 O O . ALA A 1 192 ? 5.929 -2.431 14.817 1.00 88.62 192 ALA A O 1
ATOM 1426 N N . ASP A 1 193 ? 7.321 -3.913 15.782 1.00 83.25 193 ASP A N 1
ATOM 1427 C CA . ASP A 1 193 ? 8.468 -3.011 15.780 1.00 83.25 193 ASP A CA 1
ATOM 1428 C C . ASP A 1 193 ? 9.193 -3.116 14.432 1.00 83.25 193 ASP A C 1
ATOM 1430 O O . ASP A 1 193 ? 9.359 -4.202 13.873 1.00 83.25 193 ASP A O 1
ATOM 1434 N N . LEU A 1 194 ? 9.614 -1.973 13.897 1.00 86.12 194 LEU A N 1
ATOM 1435 C CA . LEU A 1 194 ? 10.251 -1.874 12.584 1.00 86.12 194 LEU A CA 1
ATOM 1436 C C . LEU A 1 194 ? 11.661 -1.283 12.746 1.00 86.12 194 LEU A C 1
ATOM 1438 O O . LEU A 1 194 ? 11.897 -0.133 12.365 1.00 86.12 194 LEU A O 1
ATOM 1442 N N . PRO A 1 195 ? 12.611 -2.040 13.325 1.00 81.44 195 PRO A N 1
ATOM 1443 C CA . PRO A 1 195 ? 13.892 -1.511 13.805 1.00 81.44 195 PRO A CA 1
ATOM 1444 C C . PRO A 1 195 ? 14.782 -0.914 12.708 1.00 81.44 195 PRO A C 1
ATOM 1446 O O . PRO A 1 195 ? 15.651 -0.101 13.018 1.00 81.44 195 PRO A O 1
ATOM 1449 N N . LEU A 1 196 ? 14.536 -1.263 11.438 1.00 83.06 196 LEU A N 1
ATOM 1450 C CA . LEU A 1 196 ? 15.215 -0.684 10.274 1.00 83.06 196 LEU A CA 1
ATOM 1451 C C . LEU A 1 196 ? 15.055 0.836 10.186 1.00 83.06 196 LEU A C 1
ATOM 1453 O O . LEU A 1 196 ? 15.987 1.528 9.782 1.00 83.06 196 LEU A O 1
ATOM 1457 N N . PHE A 1 197 ? 13.872 1.323 10.556 1.00 87.19 197 PHE A N 1
ATOM 1458 C CA . PHE A 1 197 ? 13.450 2.703 10.374 1.00 87.19 197 PHE A CA 1
ATOM 1459 C C . PHE A 1 197 ? 13.632 3.506 11.660 1.00 87.19 197 PHE A C 1
ATOM 1461 O O . PHE A 1 197 ? 13.560 2.958 12.771 1.00 87.19 197 PHE A O 1
ATOM 1468 N N . ASN A 1 198 ? 13.833 4.816 11.527 1.00 89.12 198 ASN A N 1
ATOM 1469 C CA . ASN A 1 198 ? 13.808 5.728 12.672 1.00 89.12 198 ASN A CA 1
ATOM 1470 C C . ASN A 1 198 ? 12.370 5.918 13.199 1.00 89.12 198 ASN A C 1
ATOM 1472 O O . ASN A 1 198 ? 11.400 5.460 12.600 1.00 89.12 198 ASN A O 1
ATOM 1476 N N . GLU A 1 199 ? 12.211 6.555 14.359 1.00 89.19 199 GLU A N 1
ATOM 1477 C CA . GLU A 1 199 ? 10.895 6.707 14.999 1.00 89.19 199 GLU A CA 1
ATOM 1478 C C . GLU A 1 199 ? 9.866 7.430 14.116 1.00 89.19 199 GLU A C 1
ATOM 1480 O O . GLU A 1 199 ? 8.728 6.973 13.997 1.00 89.19 199 GLU A O 1
ATOM 1485 N N . THR A 1 200 ? 10.277 8.503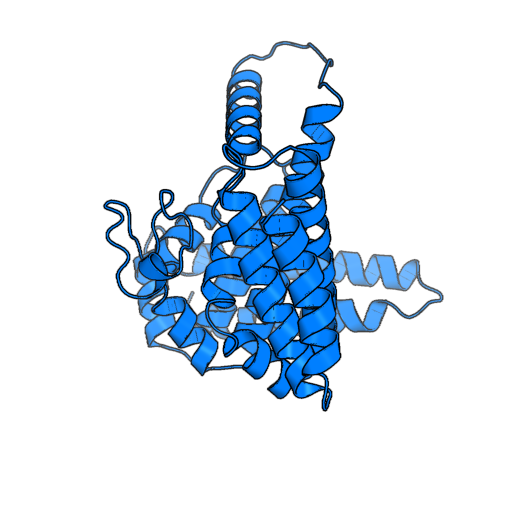 13.439 1.00 89.81 200 THR A N 1
ATOM 1486 C CA . THR A 1 200 ? 9.414 9.277 12.538 1.00 89.81 200 THR A CA 1
ATOM 1487 C C . THR A 1 200 ? 8.914 8.426 11.373 1.00 89.81 200 THR A C 1
ATOM 1489 O O . THR A 1 200 ? 7.717 8.398 11.091 1.00 89.81 200 THR A O 1
ATOM 1492 N N . GLU A 1 201 ? 9.813 7.695 10.716 1.00 90.81 201 GLU A N 1
ATOM 1493 C CA . GLU A 1 201 ? 9.486 6.794 9.608 1.00 90.81 201 GLU A CA 1
ATOM 1494 C C . GLU A 1 201 ? 8.551 5.665 10.049 1.00 90.81 201 GLU A C 1
ATOM 1496 O O . GLU A 1 201 ? 7.554 5.396 9.377 1.00 90.81 201 GLU A O 1
ATOM 1501 N N . ARG A 1 202 ? 8.817 5.039 11.207 1.00 92.88 202 ARG A N 1
ATOM 1502 C CA . ARG A 1 202 ? 7.936 4.005 11.776 1.00 92.88 202 ARG A CA 1
ATOM 1503 C C . ARG A 1 202 ? 6.530 4.540 12.018 1.00 92.88 202 ARG A C 1
ATOM 1505 O O . ARG A 1 202 ? 5.555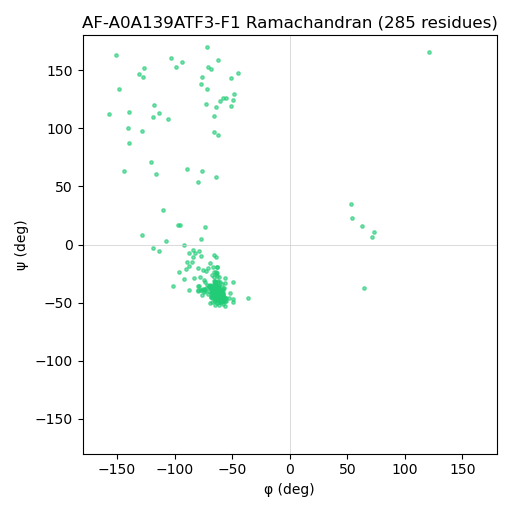 3.888 11.645 1.00 92.88 202 ARG A O 1
ATOM 1512 N N . ASN A 1 203 ? 6.422 5.723 12.619 1.00 92.00 203 ASN A N 1
ATOM 1513 C CA . ASN A 1 203 ? 5.135 6.355 12.896 1.00 92.00 203 ASN A CA 1
ATOM 1514 C C . ASN A 1 203 ? 4.390 6.699 11.601 1.00 92.00 203 ASN A C 1
ATOM 1516 O O . ASN A 1 203 ? 3.189 6.457 11.510 1.00 92.00 203 ASN A O 1
ATOM 1520 N N . LEU A 1 204 ? 5.091 7.178 10.568 1.00 93.00 204 LEU A N 1
ATOM 1521 C CA . LEU A 1 204 ? 4.490 7.433 9.257 1.00 93.00 204 LEU A CA 1
ATOM 1522 C C . LEU A 1 204 ? 3.996 6.150 8.582 1.00 93.00 204 LEU A C 1
ATOM 1524 O O . LEU A 1 204 ? 2.863 6.124 8.101 1.00 93.00 204 LEU A O 1
ATOM 1528 N N . ILE A 1 205 ? 4.790 5.076 8.585 1.00 94.69 205 ILE A N 1
ATOM 1529 C CA . ILE A 1 205 ? 4.370 3.773 8.051 1.00 94.69 205 ILE A CA 1
ATOM 1530 C C . ILE A 1 205 ? 3.112 3.284 8.780 1.00 94.69 205 ILE A C 1
ATOM 1532 O O . ILE A 1 205 ? 2.130 2.935 8.125 1.00 94.69 205 ILE A O 1
ATOM 1536 N N . ARG A 1 206 ? 3.093 3.324 10.120 1.00 95.25 206 ARG A N 1
ATOM 1537 C CA . ARG A 1 206 ? 1.917 2.940 10.922 1.00 95.25 206 ARG A CA 1
ATOM 1538 C C . ARG A 1 206 ? 0.689 3.778 10.590 1.00 95.25 206 ARG A C 1
ATOM 1540 O O . ARG A 1 206 ? -0.395 3.219 10.459 1.00 95.25 206 ARG A O 1
ATOM 1547 N N . SER A 1 207 ? 0.849 5.084 10.392 1.00 95.62 207 SER A N 1
ATOM 1548 C CA . SER A 1 207 ? -0.237 5.972 9.967 1.00 95.62 207 SER A CA 1
ATOM 1549 C C . SER A 1 207 ? -0.804 5.606 8.596 1.00 95.62 20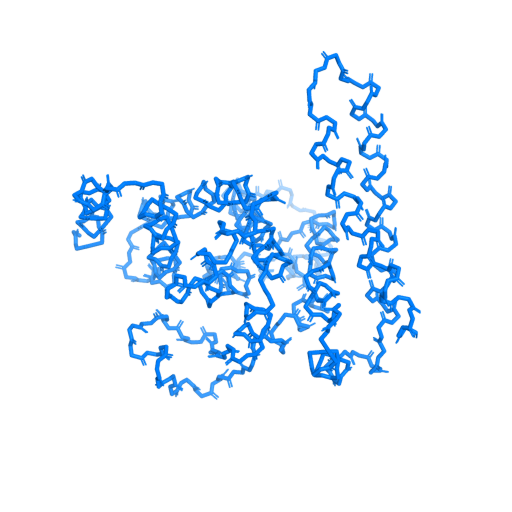7 SER A C 1
ATOM 1551 O O . SER A 1 207 ? -2.022 5.563 8.430 1.00 95.62 207 SER A O 1
ATOM 1553 N N . TYR A 1 208 ? 0.046 5.289 7.615 1.00 96.56 208 TYR A N 1
ATOM 1554 C CA . TYR A 1 208 ? -0.422 4.848 6.297 1.00 96.56 208 TYR A CA 1
ATOM 1555 C C . TYR A 1 208 ? -1.057 3.457 6.331 1.00 96.56 208 TYR A C 1
ATOM 1557 O O . TYR A 1 208 ? -2.045 3.231 5.635 1.00 96.56 208 TYR A O 1
ATOM 1565 N N . ILE A 1 209 ? -0.552 2.538 7.157 1.00 97.38 209 ILE A N 1
ATOM 1566 C CA . ILE A 1 209 ? -1.202 1.241 7.374 1.00 97.38 209 ILE A CA 1
ATOM 1567 C C . ILE A 1 209 ? -2.573 1.441 8.026 1.00 97.38 209 ILE A C 1
ATOM 1569 O O . ILE A 1 209 ? -3.554 0.871 7.552 1.00 97.38 209 ILE A O 1
ATOM 1573 N N . ALA A 1 210 ? -2.671 2.291 9.051 1.00 96.62 210 ALA A N 1
ATOM 1574 C CA . ALA A 1 210 ? -3.943 2.609 9.687 1.00 96.62 210 ALA A CA 1
ATOM 1575 C C . ALA A 1 210 ? -4.932 3.229 8.693 1.00 96.62 210 ALA A C 1
ATOM 1577 O O . ALA A 1 210 ? -6.107 2.864 8.669 1.00 96.62 210 ALA A O 1
ATOM 1578 N N . PHE A 1 211 ? -4.443 4.103 7.811 1.00 96.75 211 PHE A N 1
ATOM 1579 C CA . PHE A 1 211 ? -5.251 4.699 6.753 1.00 96.75 211 PHE A CA 1
ATOM 1580 C C . PHE A 1 211 ? -5.711 3.667 5.722 1.00 96.75 211 PHE A C 1
ATOM 1582 O O . PHE A 1 211 ? -6.883 3.673 5.347 1.00 96.75 211 PHE A O 1
ATOM 1589 N N . LEU A 1 212 ? -4.847 2.737 5.309 1.00 97.31 212 LEU A N 1
ATOM 1590 C CA . LEU A 1 212 ? -5.231 1.622 4.442 1.00 97.31 212 LEU A CA 1
ATOM 1591 C C . LEU A 1 212 ? -6.301 0.743 5.100 1.00 97.31 212 LEU A C 1
ATOM 1593 O O . LEU A 1 212 ? -7.315 0.467 4.461 1.00 97.31 212 LEU A O 1
ATOM 1597 N N . LEU A 1 213 ? -6.104 0.345 6.363 1.00 97.31 213 LEU A N 1
ATOM 1598 C CA . LEU A 1 213 ? -7.052 -0.473 7.127 1.00 97.31 213 LEU A CA 1
ATOM 1599 C C . LEU A 1 213 ? -8.411 0.224 7.261 1.00 97.31 213 LEU A C 1
ATOM 1601 O O . LEU A 1 213 ? -9.434 -0.371 6.932 1.00 97.31 213 LEU A O 1
ATOM 1605 N N . GLY A 1 214 ? -8.433 1.504 7.638 1.00 96.25 214 GLY A N 1
ATOM 1606 C CA . GLY A 1 214 ? -9.671 2.283 7.673 1.00 96.25 214 GLY A CA 1
ATOM 1607 C C . GLY A 1 214 ? -10.339 2.368 6.297 1.00 96.25 214 GLY A C 1
ATOM 1608 O O . GLY A 1 214 ? -11.532 2.106 6.160 1.00 96.25 214 GLY A O 1
ATOM 1609 N N . THR A 1 215 ? -9.562 2.627 5.241 1.00 96.12 215 THR A N 1
ATOM 1610 C CA . THR A 1 215 ? -10.075 2.733 3.864 1.00 96.12 215 THR A CA 1
ATOM 1611 C C . THR A 1 215 ? -10.754 1.444 3.396 1.00 96.12 215 THR A C 1
ATOM 1613 O O . THR A 1 215 ? -11.794 1.497 2.733 1.00 96.12 215 THR A O 1
ATOM 1616 N N . VAL A 1 216 ? -10.197 0.270 3.717 1.00 96.69 216 VAL A N 1
ATOM 1617 C CA . VAL A 1 216 ? -10.803 -1.012 3.319 1.00 96.69 216 VAL A CA 1
ATOM 1618 C C . VAL A 1 216 ? -12.028 -1.386 4.156 1.00 96.69 216 VAL A C 1
ATOM 1620 O O . VAL A 1 216 ? -12.837 -2.169 3.658 1.00 96.69 216 VAL A O 1
ATOM 1623 N N . CYS A 1 217 ? -12.177 -0.838 5.368 1.00 95.50 217 CYS A N 1
ATOM 1624 C CA . CYS A 1 217 ? -13.355 -1.001 6.232 1.00 95.50 217 CYS A CA 1
ATOM 1625 C C . CYS A 1 217 ? -14.520 -0.091 5.821 1.00 95.50 217 CYS A C 1
ATOM 1627 O O . CYS A 1 217 ? -15.670 -0.528 5.848 1.00 95.50 217 CYS A O 1
ATOM 1629 N N . VAL A 1 218 ? -14.228 1.149 5.411 1.00 92.31 218 VAL A N 1
ATOM 1630 C CA . VAL A 1 218 ? -15.223 2.146 4.980 1.00 92.31 218 VAL A CA 1
ATOM 1631 C C . VAL A 1 218 ? -16.191 1.549 3.959 1.00 92.31 218 VAL A C 1
ATOM 1633 O O . VAL A 1 218 ? -15.778 1.027 2.913 1.00 92.31 218 VAL A O 1
ATOM 1636 N N . SER A 1 219 ? -17.487 1.622 4.266 1.00 88.62 219 SER A N 1
ATOM 1637 C CA . SER A 1 219 ? -18.574 1.057 3.453 1.00 88.62 219 SER A CA 1
ATOM 1638 C C . SER A 1 219 ? -18.428 -0.444 3.108 1.00 88.62 219 SER A C 1
ATOM 1640 O O . SER A 1 219 ? -19.001 -0.914 2.124 1.00 88.62 219 SER A O 1
ATOM 1642 N N . ASN A 1 220 ? -17.666 -1.227 3.887 1.00 92.62 220 ASN A N 1
ATOM 1643 C CA . ASN A 1 220 ? -17.497 -2.673 3.699 1.00 92.62 220 ASN A CA 1
ATOM 1644 C C . ASN A 1 220 ? -17.500 -3.419 5.047 1.00 92.62 220 ASN A C 1
ATOM 1646 O O . ASN A 1 220 ? -16.453 -3.712 5.626 1.00 92.62 220 ASN A O 1
ATOM 1650 N N . GLY A 1 221 ? -18.699 -3.784 5.515 1.00 93.06 221 GLY A N 1
ATOM 1651 C CA . GLY A 1 221 ? -18.893 -4.458 6.806 1.00 93.06 221 GLY A CA 1
ATOM 1652 C C . GLY A 1 221 ? -18.142 -5.788 6.940 1.00 93.06 221 GLY A C 1
ATOM 1653 O O . GLY A 1 221 ? -17.616 -6.093 8.001 1.00 93.06 221 GLY A O 1
ATOM 1654 N N . THR A 1 222 ? -17.991 -6.554 5.854 1.00 95.00 222 THR A N 1
ATOM 1655 C CA . THR A 1 222 ? -17.242 -7.820 5.906 1.00 95.00 222 THR A CA 1
ATOM 1656 C C . THR A 1 222 ? -15.753 -7.599 6.165 1.00 95.00 222 THR A C 1
ATOM 1658 O O . THR A 1 222 ? -15.136 -8.363 6.910 1.00 95.00 222 THR A O 1
ATOM 1661 N N . ASN A 1 223 ? -15.159 -6.577 5.545 1.00 95.38 223 ASN A N 1
ATOM 1662 C CA . ASN A 1 223 ? -13.776 -6.200 5.818 1.00 95.38 223 ASN A CA 1
ATOM 1663 C C . ASN A 1 223 ? -13.630 -5.650 7.240 1.00 95.38 223 ASN A C 1
ATOM 1665 O O . ASN A 1 223 ? -12.671 -6.013 7.914 1.00 95.38 223 ASN A O 1
ATOM 1669 N N . LEU A 1 224 ? -14.596 -4.844 7.692 1.00 94.62 224 LEU A N 1
ATOM 1670 C CA . LEU A 1 224 ? -14.642 -4.307 9.050 1.00 94.62 224 LEU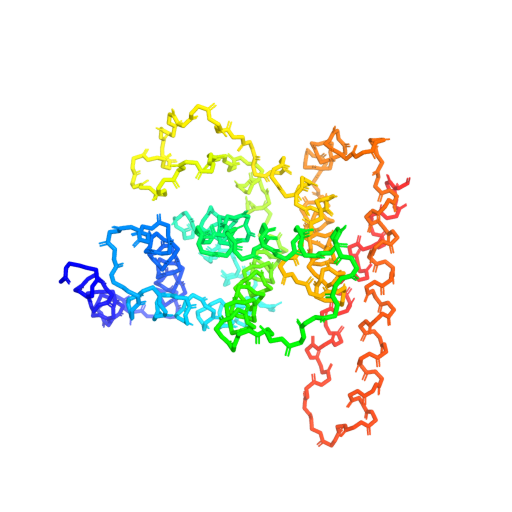 A CA 1
ATOM 1671 C C . LEU A 1 224 ? -14.619 -5.422 10.096 1.00 94.62 224 LEU A C 1
ATOM 1673 O O . LEU A 1 224 ? -13.739 -5.423 10.951 1.00 94.62 224 LEU A O 1
ATOM 1677 N N . ASP A 1 225 ? -15.512 -6.407 9.994 1.00 94.56 225 ASP A N 1
ATOM 1678 C CA . ASP A 1 225 ? -15.542 -7.537 10.928 1.00 94.56 225 ASP A CA 1
ATOM 1679 C C . ASP A 1 225 ? -14.228 -8.332 10.886 1.00 94.56 225 ASP A C 1
ATOM 1681 O O . ASP A 1 225 ? -13.628 -8.599 11.924 1.00 94.56 225 ASP A O 1
ATOM 1685 N N . SER A 1 226 ? -13.725 -8.622 9.677 1.00 94.56 226 SER A N 1
ATOM 1686 C CA . SER A 1 226 ? -12.480 -9.383 9.499 1.00 94.56 226 SER A CA 1
ATOM 1687 C C . SER A 1 226 ? -11.271 -8.682 10.124 1.00 94.56 226 SER A C 1
ATOM 1689 O O . SER A 1 226 ? -10.411 -9.342 10.691 1.00 94.56 226 SER A O 1
ATOM 1691 N N . ILE A 1 227 ? -11.168 -7.356 9.992 1.00 95.88 227 ILE A N 1
ATOM 1692 C CA . ILE A 1 227 ? -10.047 -6.585 10.544 1.00 95.88 227 ILE A CA 1
ATOM 1693 C C . ILE A 1 227 ? -10.211 -6.403 12.050 1.00 95.88 227 ILE A C 1
ATOM 1695 O O . ILE A 1 227 ? -9.223 -6.526 12.770 1.00 95.88 227 ILE A O 1
ATOM 1699 N N . ARG A 1 228 ? -11.434 -6.162 12.542 1.00 95.81 228 ARG A N 1
ATOM 1700 C CA . ARG A 1 228 ? -11.703 -6.040 13.980 1.00 95.81 228 ARG A CA 1
ATOM 1701 C C . ARG A 1 228 ? -11.220 -7.272 14.732 1.00 95.81 228 ARG A C 1
ATOM 1703 O O . ARG A 1 228 ? -10.534 -7.124 15.734 1.00 95.81 228 ARG A O 1
ATOM 1710 N N . ASP A 1 229 ? -11.519 -8.461 14.221 1.00 95.75 229 ASP A N 1
ATOM 1711 C CA . ASP A 1 229 ? -11.147 -9.724 14.866 1.00 95.75 229 ASP A CA 1
ATOM 1712 C C . ASP A 1 229 ? -9.626 -9.966 14.890 1.00 95.75 229 ASP A C 1
ATOM 1714 O O . ASP A 1 229 ? -9.138 -10.749 15.704 1.00 95.75 229 ASP A O 1
ATOM 1718 N N . LEU A 1 230 ? -8.869 -9.281 14.026 1.00 96.00 230 LEU A N 1
ATOM 1719 C CA . LEU A 1 230 ? -7.408 -9.358 13.968 1.00 96.00 230 LEU A CA 1
ATOM 1720 C C . LEU A 1 230 ? -6.713 -8.323 14.859 1.00 96.00 230 LEU A C 1
ATOM 1722 O O . LEU A 1 230 ? -5.537 -8.490 15.183 1.00 96.00 230 LEU A O 1
ATOM 1726 N N . LEU A 1 231 ? -7.402 -7.243 15.235 1.00 94.25 231 LEU A N 1
ATOM 1727 C CA . LEU A 1 231 ? -6.806 -6.170 16.023 1.00 94.25 231 LEU A CA 1
ATOM 1728 C C . LEU A 1 231 ? -6.646 -6.568 17.496 1.00 94.25 231 LEU A C 1
ATOM 1730 O O . LEU A 1 231 ? -7.529 -7.217 18.067 1.00 94.25 231 LEU A O 1
ATOM 1734 N N . PRO A 1 232 ? -5.565 -6.124 18.165 1.00 89.50 232 PRO A N 1
ATOM 1735 C CA . PRO A 1 232 ? -5.415 -6.308 19.603 1.00 89.50 232 PRO A CA 1
ATOM 1736 C C . PRO A 1 232 ? -6.614 -5.734 20.369 1.00 89.50 232 PRO A C 1
ATOM 1738 O O . PRO A 1 232 ? -6.975 -4.571 20.206 1.00 89.50 232 PRO A O 1
ATOM 1741 N N . GLY A 1 233 ? -7.244 -6.560 21.208 1.00 91.06 233 GLY A N 1
ATOM 1742 C CA . GLY A 1 233 ? -8.433 -6.165 21.970 1.00 91.06 233 GLY A CA 1
ATOM 1743 C C . GLY A 1 233 ? -9.717 -6.042 21.141 1.00 91.06 233 GLY A C 1
ATOM 1744 O O . GLY A 1 233 ? -10.707 -5.532 21.660 1.00 91.06 233 GLY A O 1
ATOM 1745 N N . CYS A 1 234 ? -9.713 -6.498 19.883 1.00 93.19 234 CYS A N 1
ATOM 1746 C CA . CYS A 1 234 ? -10.861 -6.487 18.974 1.00 93.19 234 CYS A CA 1
ATOM 1747 C C . CYS A 1 234 ? -11.518 -5.100 18.817 1.00 93.19 234 CYS A C 1
ATOM 1749 O O . CYS A 1 234 ? -12.740 -4.991 18.704 1.00 93.19 234 CYS A O 1
AT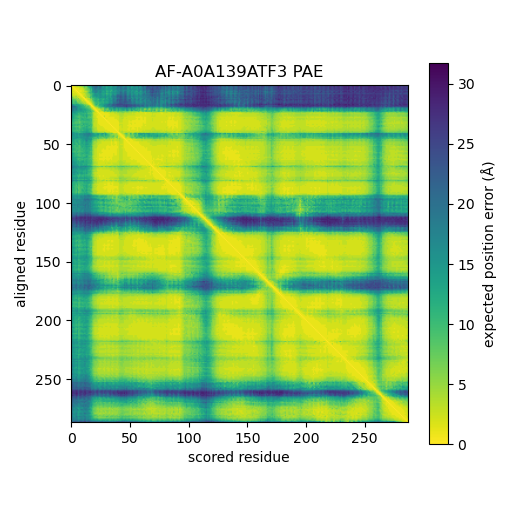OM 1751 N N . THR A 1 235 ? -10.716 -4.032 18.844 1.00 93.25 235 THR A N 1
ATOM 1752 C CA . THR A 1 235 ? -11.179 -2.636 18.810 1.00 93.25 235 THR A CA 1
ATOM 1753 C C . THR A 1 235 ? -10.424 -1.820 17.764 1.00 93.25 235 THR A C 1
ATOM 1755 O O . THR A 1 235 ? -9.233 -2.028 17.528 1.00 93.25 235 THR A O 1
ATOM 1758 N N . PHE A 1 236 ? -11.115 -0.851 17.159 1.00 93.00 236 PHE A N 1
ATOM 1759 C CA . PHE A 1 236 ? -10.523 0.125 16.245 1.00 93.00 236 PHE A CA 1
ATOM 1760 C C . PHE A 1 236 ? -9.884 1.322 16.957 1.00 93.00 236 PHE A C 1
ATOM 1762 O O . PHE A 1 236 ? -9.235 2.129 16.293 1.00 93.00 236 PHE A O 1
ATOM 1769 N N . HIS A 1 237 ? -10.003 1.425 18.285 1.00 92.88 237 HIS A N 1
ATOM 1770 C CA . HIS A 1 237 ? -9.532 2.583 19.043 1.00 92.88 237 HIS A CA 1
ATOM 1771 C C . HIS A 1 237 ? -8.056 2.961 18.770 1.00 92.88 237 HIS A C 1
ATOM 1773 O O . HIS A 1 237 ? -7.790 4.129 18.481 1.00 92.88 237 HIS A O 1
ATOM 1779 N N . PRO A 1 238 ? -7.084 2.022 18.747 1.00 92.25 238 PRO A N 1
ATOM 1780 C CA . PRO A 1 238 ? -5.695 2.360 18.418 1.00 92.25 238 PRO A CA 1
ATOM 1781 C C . PRO A 1 238 ? -5.528 2.915 16.997 1.00 92.25 238 PRO A C 1
ATOM 1783 O O . PRO A 1 238 ? -4.751 3.846 16.778 1.00 92.25 238 PRO A O 1
ATOM 1786 N N . LEU A 1 239 ? -6.287 2.383 16.032 1.00 91.81 239 LEU A N 1
ATOM 1787 C CA . LEU A 1 239 ? -6.258 2.853 14.648 1.00 91.81 239 LEU A CA 1
ATOM 1788 C C . LEU A 1 239 ? -6.832 4.262 14.533 1.00 91.81 239 LEU A C 1
ATOM 1790 O O . LEU A 1 239 ? -6.239 5.096 13.852 1.00 91.81 239 LEU A O 1
ATOM 1794 N N . THR A 1 240 ? -7.948 4.551 15.206 1.00 93.00 240 THR A N 1
ATOM 1795 C CA . THR A 1 240 ? -8.532 5.898 15.199 1.00 93.00 240 THR A CA 1
ATOM 1796 C C . THR A 1 240 ? -7.608 6.918 15.847 1.00 93.00 240 THR A C 1
ATOM 1798 O O . THR A 1 240 ? -7.415 7.984 15.272 1.00 93.00 240 THR A O 1
ATOM 1801 N N . THR A 1 241 ? -6.960 6.579 16.964 1.00 94.06 241 THR A N 1
ATOM 1802 C CA . THR A 1 241 ? -5.976 7.461 17.611 1.00 94.06 241 THR A CA 1
ATOM 1803 C C . THR A 1 241 ? -4.786 7.730 16.687 1.00 94.06 241 THR A C 1
ATOM 1805 O O . THR A 1 241 ? -4.398 8.880 16.490 1.00 94.06 241 THR A O 1
ATOM 1808 N N . GLN A 1 242 ? -4.259 6.693 16.025 1.00 94.12 242 GLN A N 1
ATOM 1809 C CA . GLN A 1 242 ? -3.178 6.855 15.049 1.00 94.12 242 GLN A CA 1
ATOM 1810 C C . GLN A 1 242 ? -3.590 7.761 13.877 1.00 94.12 242 GLN A C 1
ATOM 1812 O O . GLN A 1 242 ? -2.798 8.582 13.413 1.00 94.12 242 GLN A O 1
ATOM 1817 N N . LEU A 1 243 ? -4.824 7.624 13.385 1.00 93.56 243 LEU A N 1
ATOM 1818 C CA . LEU A 1 243 ? -5.360 8.463 12.313 1.00 93.56 243 LEU A CA 1
ATOM 1819 C C . LEU A 1 243 ? -5.555 9.918 12.755 1.00 93.56 243 LEU A C 1
ATOM 1821 O O . LEU A 1 243 ? -5.280 10.822 11.970 1.00 93.56 243 LEU A O 1
ATOM 1825 N N . GLU A 1 244 ? -5.982 10.166 13.993 1.00 93.19 244 GLU A N 1
ATOM 1826 C CA . GLU A 1 244 ? -6.085 11.518 14.560 1.00 93.19 244 GLU A CA 1
ATOM 1827 C C . GLU A 1 244 ? -4.728 12.219 14.611 1.00 93.19 244 GLU A C 1
ATOM 1829 O O . GLU A 1 244 ? -4.596 13.358 14.149 1.00 93.19 244 GLU A O 1
ATOM 1834 N N . ASP A 1 245 ? -3.709 11.528 15.119 1.00 92.88 245 ASP A N 1
ATOM 1835 C CA . ASP A 1 245 ? -2.345 12.051 15.149 1.00 92.88 245 ASP A CA 1
ATOM 1836 C C . ASP A 1 245 ? -1.802 12.262 13.732 1.00 92.88 245 ASP A C 1
ATOM 1838 O O . ASP A 1 245 ? -1.142 13.268 13.457 1.00 92.88 245 ASP A O 1
ATOM 1842 N N . PHE A 1 246 ? -2.148 11.376 12.793 1.00 92.12 246 PHE A N 1
ATOM 1843 C CA . PHE A 1 246 ? -1.766 11.536 11.396 1.00 92.12 246 PHE A CA 1
ATOM 1844 C C . PHE A 1 246 ? -2.409 12.763 10.743 1.00 92.12 246 PHE A C 1
ATOM 1846 O O . PHE A 1 246 ? -1.726 13.509 10.040 1.00 92.12 246 PHE A O 1
ATOM 1853 N N . VAL A 1 247 ? -3.696 13.014 10.992 1.00 89.19 247 VAL A N 1
ATOM 1854 C CA . VAL A 1 247 ? -4.385 14.221 10.514 1.00 89.19 247 VAL A CA 1
ATOM 1855 C C . VAL A 1 247 ? -3.728 15.472 11.091 1.00 89.19 247 VAL A C 1
ATOM 1857 O O . VAL A 1 247 ? -3.460 16.406 10.333 1.00 89.19 247 VAL A O 1
ATOM 1860 N N . ARG A 1 248 ? -3.420 15.484 12.395 1.00 89.31 248 ARG A N 1
ATOM 1861 C CA . ARG A 1 248 ? -2.740 16.613 13.050 1.00 89.31 248 ARG A CA 1
ATOM 1862 C C . ARG A 1 248 ? -1.391 16.897 12.392 1.00 89.31 248 ARG A C 1
ATOM 1864 O O . ARG A 1 248 ? -1.140 18.025 11.972 1.00 89.31 248 ARG A O 1
ATOM 1871 N N . TYR A 1 249 ? -0.580 15.859 12.198 1.00 87.69 249 TYR A N 1
ATOM 1872 C CA . TYR A 1 249 ? 0.704 15.967 11.509 1.00 87.69 249 TYR A CA 1
ATOM 1873 C C . TYR A 1 249 ? 0.557 16.516 10.080 1.00 87.69 249 TYR A C 1
ATOM 1875 O O . TYR A 1 249 ? 1.267 17.439 9.682 1.00 87.69 249 TYR A O 1
ATOM 1883 N N . GLN A 1 250 ? -0.390 15.995 9.294 1.00 83.19 250 GLN A N 1
ATOM 1884 C CA . GLN A 1 250 ? -0.610 16.468 7.925 1.00 83.19 250 GLN A CA 1
ATOM 1885 C C . GLN A 1 250 ? -1.065 17.932 7.885 1.00 83.19 250 GLN A C 1
ATOM 1887 O O . GLN A 1 250 ? -0.638 18.682 7.009 1.00 83.19 250 GLN A O 1
ATOM 1892 N N . GLN A 1 251 ? -1.901 18.366 8.830 1.00 82.06 251 GLN A N 1
ATOM 1893 C CA . GLN A 1 251 ? -2.312 19.765 8.951 1.00 82.06 251 GLN A CA 1
ATOM 1894 C C . GLN A 1 251 ? -1.125 20.678 9.273 1.00 82.06 251 GLN A C 1
ATOM 1896 O O . GLN A 1 251 ? -0.976 21.716 8.630 1.00 82.06 251 GLN A O 1
ATOM 1901 N N . GLU A 1 252 ? -0.242 20.281 10.190 1.00 83.94 252 GLU A N 1
ATOM 1902 C CA . GLU A 1 252 ? 0.987 21.026 10.493 1.00 83.94 252 GLU A CA 1
ATOM 1903 C C . GLU A 1 252 ? 1.897 21.146 9.263 1.00 83.94 252 GLU A C 1
ATOM 1905 O O . GLU A 1 252 ? 2.397 22.232 8.956 1.00 83.94 252 GLU A O 1
ATOM 1910 N N . VAL A 1 253 ? 2.056 20.060 8.499 1.00 78.88 253 VAL A N 1
ATOM 1911 C CA . VAL A 1 253 ? 2.822 20.062 7.243 1.00 78.88 253 VAL A CA 1
ATOM 1912 C C . VAL A 1 253 ? 2.172 20.959 6.188 1.00 78.88 253 VAL A C 1
ATOM 1914 O O . VAL A 1 253 ? 2.889 21.673 5.486 1.00 78.88 253 VAL A O 1
ATOM 1917 N N . ILE A 1 254 ? 0.840 20.956 6.063 1.00 70.75 254 ILE A N 1
ATOM 1918 C CA . ILE A 1 254 ? 0.110 21.859 5.159 1.00 70.75 254 ILE A CA 1
ATOM 1919 C C . ILE A 1 254 ? 0.345 23.309 5.557 1.00 70.75 254 ILE A C 1
ATOM 1921 O O . ILE A 1 254 ? 0.682 24.109 4.691 1.00 70.75 254 ILE A O 1
ATOM 1925 N N . VAL A 1 255 ? 0.187 23.648 6.839 1.00 65.31 255 VAL A N 1
ATOM 1926 C CA . VAL A 1 255 ? 0.384 25.013 7.343 1.00 65.31 255 VAL A CA 1
ATOM 1927 C C . VAL A 1 255 ? 1.814 25.463 7.074 1.00 65.31 255 VAL A C 1
ATOM 1929 O O . VAL A 1 255 ? 2.014 26.530 6.501 1.00 65.31 255 VAL A O 1
ATOM 1932 N N . LYS A 1 256 ? 2.806 24.624 7.386 1.00 72.31 256 LYS A N 1
ATOM 1933 C CA . LYS A 1 256 ? 4.215 24.920 7.113 1.00 72.31 256 LYS A CA 1
ATOM 1934 C C . LYS A 1 256 ? 4.470 25.125 5.619 1.00 72.31 256 LYS A C 1
ATOM 1936 O O . LYS A 1 256 ? 5.021 26.143 5.225 1.00 72.31 256 LYS A O 1
ATOM 1941 N N . LYS A 1 257 ? 3.970 24.230 4.761 1.00 66.12 257 LYS A N 1
ATOM 1942 C CA . LYS A 1 257 ? 4.078 24.382 3.302 1.00 66.12 257 LYS A CA 1
ATOM 1943 C C . LYS A 1 257 ? 3.318 25.594 2.770 1.00 66.12 257 LYS A C 1
ATOM 1945 O O . LYS A 1 257 ? 3.760 26.159 1.788 1.00 66.12 257 LYS A O 1
ATOM 1950 N N . ALA A 1 258 ? 2.200 25.997 3.364 1.00 59.28 258 ALA A N 1
ATOM 1951 C CA . ALA A 1 258 ? 1.462 27.192 2.958 1.00 59.28 258 ALA A CA 1
ATOM 1952 C C . ALA A 1 258 ? 2.202 28.480 3.349 1.00 59.28 258 ALA A C 1
ATOM 1954 O O . ALA A 1 258 ? 2.172 29.447 2.595 1.00 59.28 258 ALA A O 1
ATOM 1955 N N . VAL A 1 259 ? 2.895 28.468 4.491 1.00 61.72 259 VAL A N 1
ATOM 1956 C CA . VAL A 1 259 ? 3.802 29.544 4.916 1.00 61.72 259 VAL A CA 1
ATOM 1957 C C . VAL A 1 259 ? 5.037 29.608 4.008 1.00 61.72 259 VAL A C 1
ATOM 1959 O O . VAL A 1 259 ? 5.471 30.699 3.648 1.00 61.72 259 VAL A O 1
ATOM 1962 N N . ASP A 1 260 ? 5.546 28.451 3.577 1.00 63.72 260 ASP A N 1
ATOM 1963 C CA . ASP A 1 260 ? 6.768 28.344 2.772 1.00 63.72 260 ASP A CA 1
ATOM 1964 C C . ASP A 1 260 ? 6.528 28.454 1.244 1.00 63.72 260 ASP A C 1
ATOM 1966 O O . ASP A 1 260 ? 7.468 28.709 0.487 1.00 63.72 260 ASP A O 1
ATOM 1970 N N . ALA A 1 261 ? 5.298 28.262 0.741 1.00 54.41 261 ALA A N 1
ATOM 1971 C CA . ALA A 1 261 ? 5.024 28.124 -0.695 1.00 54.41 261 ALA A CA 1
ATOM 1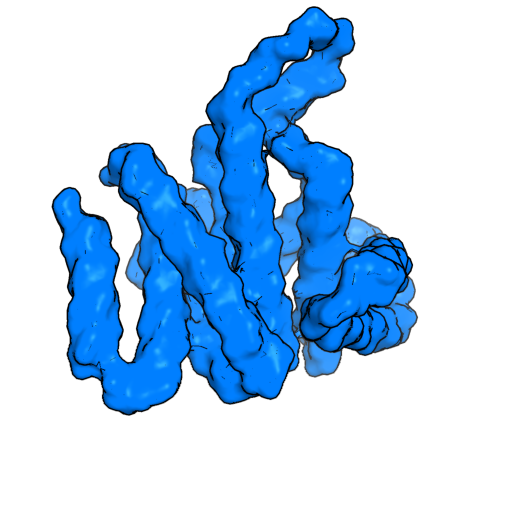972 C C . ALA A 1 261 ? 4.373 29.351 -1.355 1.00 54.41 261 ALA A C 1
ATOM 1974 O O . ALA A 1 261 ? 3.159 29.541 -1.345 1.00 54.41 261 ALA A O 1
ATOM 1975 N N . VAL A 1 262 ? 5.197 30.023 -2.163 1.00 49.84 262 VAL A N 1
ATOM 1976 C CA . VAL A 1 262 ? 4.836 30.777 -3.382 1.00 49.84 262 VAL A CA 1
ATOM 1977 C C . VAL A 1 262 ? 4.485 29.824 -4.560 1.00 49.84 262 VAL A C 1
ATOM 1979 O O . VAL A 1 262 ? 4.392 30.243 -5.708 1.00 49.84 262 VAL A O 1
ATOM 1982 N N . GLY A 1 263 ? 4.240 28.521 -4.338 1.00 49.16 263 GLY A N 1
ATOM 1983 C CA . GLY A 1 263 ? 4.035 27.570 -5.443 1.00 49.16 263 GLY A CA 1
ATOM 1984 C C . GLY A 1 263 ? 3.257 26.288 -5.127 1.00 49.16 263 GLY A C 1
ATOM 1985 O O . GLY A 1 263 ? 3.759 25.390 -4.463 1.00 49.16 263 GLY A O 1
ATOM 1986 N N . GLY A 1 264 ? 2.055 26.175 -5.706 1.00 48.81 264 GLY A N 1
ATOM 1987 C CA . GLY A 1 264 ? 1.479 24.980 -6.356 1.00 48.81 264 GLY A CA 1
ATOM 1988 C C . GLY A 1 264 ? 1.164 23.694 -5.570 1.00 48.81 264 GLY A C 1
ATOM 1989 O O . GLY A 1 264 ? 0.146 23.068 -5.864 1.00 48.81 264 GLY A O 1
ATOM 1990 N N . ASN A 1 265 ? 1.976 23.281 -4.594 1.00 51.69 265 ASN A N 1
ATOM 1991 C CA . ASN A 1 265 ? 1.940 21.923 -4.025 1.00 51.69 265 ASN A CA 1
ATOM 1992 C C . ASN A 1 265 ? 0.949 21.722 -2.860 1.00 51.69 265 ASN A C 1
ATOM 1994 O O . ASN A 1 265 ? 0.738 20.588 -2.432 1.00 51.69 265 ASN A O 1
ATOM 1998 N N . GLY A 1 266 ? 0.312 22.785 -2.355 1.00 56.81 266 GLY A N 1
ATOM 1999 C CA . GLY A 1 266 ? -0.627 22.702 -1.224 1.00 56.81 266 GLY A CA 1
ATOM 2000 C C . GLY A 1 266 ? -1.900 21.896 -1.518 1.00 56.81 266 GLY A C 1
ATOM 2001 O O . GLY A 1 266 ? -2.393 21.185 -0.646 1.00 56.81 266 GLY A O 1
ATOM 2002 N N . ARG A 1 267 ? -2.389 21.923 -2.768 1.00 63.12 267 ARG A N 1
ATOM 2003 C CA . ARG A 1 267 ? -3.662 21.284 -3.156 1.00 63.12 267 ARG A CA 1
ATOM 2004 C C . ARG A 1 267 ? -3.654 19.758 -3.028 1.00 63.12 267 ARG A C 1
ATOM 2006 O O . ARG A 1 267 ? -4.665 19.182 -2.644 1.00 63.12 267 ARG A O 1
ATOM 2013 N N . ASN A 1 268 ? -2.531 19.099 -3.319 1.00 64.75 268 ASN A N 1
ATOM 2014 C CA . ASN A 1 268 ? -2.441 17.637 -3.227 1.00 64.75 268 ASN A CA 1
ATOM 2015 C C . ASN A 1 268 ? -2.381 17.161 -1.770 1.00 64.75 268 ASN A C 1
ATOM 2017 O O . ASN A 1 268 ? -3.009 16.162 -1.429 1.00 64.75 268 ASN A O 1
ATOM 2021 N N . VAL A 1 269 ? -1.675 17.899 -0.905 1.00 67.81 269 VAL A N 1
ATOM 2022 C CA . VAL A 1 269 ? -1.594 17.578 0.529 1.00 67.81 269 VAL A CA 1
ATOM 2023 C C . VAL A 1 269 ? -2.950 17.807 1.199 1.00 67.81 269 VAL A C 1
ATOM 2025 O O . VAL A 1 269 ? -3.416 16.950 1.937 1.00 67.81 269 VAL A O 1
ATOM 2028 N N . GLU A 1 270 ? -3.643 18.899 0.865 1.00 72.62 270 GLU A N 1
ATOM 2029 C CA . GLU A 1 270 ? -4.992 19.174 1.374 1.00 72.62 270 GLU A CA 1
ATOM 2030 C C . GLU A 1 270 ? -5.995 18.070 1.002 1.00 72.62 270 GLU A C 1
ATOM 2032 O O . GLU A 1 270 ? -6.758 17.608 1.850 1.00 72.62 270 GLU A O 1
ATOM 2037 N N . LYS A 1 271 ? -5.973 17.599 -0.251 1.00 74.56 271 LYS A N 1
ATOM 2038 C CA . LYS A 1 271 ? -6.815 16.479 -0.696 1.00 74.56 271 LYS A CA 1
ATOM 2039 C C . LYS A 1 271 ? -6.507 15.184 0.053 1.00 74.56 271 LYS A C 1
ATOM 2041 O O . LYS A 1 271 ? -7.437 14.495 0.470 1.00 74.56 271 LYS A O 1
ATOM 2046 N N . ALA A 1 272 ? -5.226 14.854 0.223 1.00 74.00 272 ALA A N 1
ATOM 2047 C CA . ALA A 1 272 ? -4.817 13.676 0.979 1.00 74.00 272 ALA A CA 1
ATOM 2048 C C . ALA A 1 272 ? -5.335 13.750 2.425 1.00 74.00 272 ALA A C 1
ATOM 2050 O O . ALA A 1 272 ? -5.979 12.810 2.884 1.00 74.00 272 ALA A O 1
ATOM 2051 N N . SER A 1 273 ? -5.175 14.898 3.091 1.00 79.94 273 SER A N 1
ATOM 2052 C CA . SER A 1 273 ? -5.692 15.124 4.446 1.00 79.94 273 SER A CA 1
ATOM 2053 C C . SER A 1 273 ? -7.206 14.975 4.536 1.00 79.94 273 SER A C 1
ATOM 2055 O O . SER A 1 273 ? -7.696 14.324 5.453 1.00 79.94 273 SER A O 1
ATOM 2057 N N . ARG A 1 274 ? -7.963 15.514 3.570 1.00 85.00 274 ARG A N 1
ATOM 2058 C CA . ARG A 1 274 ? -9.428 15.352 3.533 1.00 85.00 274 ARG A CA 1
ATOM 2059 C C . ARG A 1 274 ? -9.843 13.884 3.446 1.00 85.00 274 ARG A C 1
ATOM 2061 O O . ARG A 1 274 ? -10.783 13.490 4.123 1.00 85.00 274 ARG A O 1
ATOM 2068 N N . ARG A 1 275 ? -9.140 13.065 2.658 1.00 85.94 275 ARG A N 1
ATOM 2069 C CA . ARG A 1 275 ? -9.432 11.624 2.562 1.00 85.94 275 ARG A CA 1
ATOM 2070 C C . ARG A 1 275 ? -9.174 10.895 3.879 1.00 85.94 275 ARG A C 1
ATOM 2072 O O . ARG A 1 275 ? -9.983 10.057 4.257 1.00 85.94 275 ARG A O 1
ATOM 2079 N N . VAL A 1 276 ? -8.089 11.231 4.581 1.00 86.06 276 VAL A N 1
ATOM 2080 C CA . VAL A 1 276 ? -7.803 10.664 5.910 1.00 86.06 276 VAL A CA 1
ATOM 2081 C C . VAL A 1 276 ? -8.885 11.069 6.914 1.00 86.06 276 VAL A C 1
ATOM 2083 O O . VAL A 1 276 ? -9.344 10.220 7.669 1.00 86.06 276 VAL A O 1
ATOM 2086 N N . ILE A 1 277 ? -9.333 12.332 6.891 1.00 88.00 277 ILE A N 1
ATOM 2087 C CA . ILE A 1 277 ? -10.410 12.831 7.762 1.00 88.00 277 ILE A CA 1
ATOM 2088 C C . ILE A 1 277 ? -11.714 12.067 7.522 1.00 88.00 277 ILE A C 1
ATOM 2090 O O . ILE A 1 277 ? -12.299 11.594 8.485 1.00 88.00 277 ILE A O 1
ATOM 2094 N N . LEU A 1 278 ? -12.130 11.884 6.265 1.00 89.19 278 LEU A N 1
ATOM 2095 C CA . LEU A 1 278 ? -13.354 11.137 5.945 1.00 89.19 278 LEU A CA 1
ATOM 2096 C C . LEU A 1 278 ? -13.292 9.694 6.456 1.00 89.19 278 LEU A C 1
ATOM 2098 O O . LEU A 1 278 ? -14.234 9.211 7.074 1.00 89.19 278 LEU A O 1
ATOM 2102 N N . VAL A 1 279 ? -12.155 9.019 6.251 1.00 89.88 279 VAL A N 1
ATOM 2103 C CA . VAL A 1 279 ? -11.957 7.668 6.789 1.00 89.88 279 VAL A CA 1
ATOM 2104 C C . VAL A 1 279 ? -12.007 7.678 8.315 1.00 89.88 279 VAL A C 1
ATOM 2106 O O . VAL A 1 279 ? -12.645 6.816 8.902 1.00 89.88 279 VAL A O 1
ATOM 2109 N N . LEU A 1 280 ? -11.365 8.643 8.971 1.00 89.38 280 LEU A N 1
ATOM 2110 C CA . LEU A 1 280 ? -11.396 8.764 10.425 1.00 89.38 280 LEU A CA 1
ATOM 2111 C C . LEU A 1 280 ? -12.818 8.994 10.957 1.00 89.38 280 LEU A C 1
ATOM 2113 O O . LEU A 1 280 ? -13.191 8.370 11.944 1.00 89.38 280 LEU A O 1
ATOM 2117 N N . GLU A 1 281 ? -13.594 9.879 10.331 1.00 90.00 281 GLU A N 1
ATOM 2118 C CA . GLU A 1 281 ? -14.974 10.182 10.729 1.00 90.00 281 GLU A CA 1
ATOM 2119 C C . GLU A 1 281 ? -15.857 8.936 10.674 1.00 90.00 281 GLU A C 1
ATOM 2121 O O . GLU A 1 281 ? -16.530 8.636 11.655 1.00 90.00 281 GLU A O 1
ATOM 2126 N N . GLU A 1 282 ? -15.776 8.159 9.592 1.00 89.69 282 GLU A N 1
ATOM 2127 C CA . GLU A 1 282 ? -16.493 6.884 9.499 1.00 89.69 282 GLU A CA 1
ATOM 2128 C C . GLU A 1 282 ? -15.973 5.860 10.516 1.00 89.69 282 GLU A C 1
ATOM 2130 O O . GLU A 1 282 ? -16.752 5.179 11.175 1.00 89.69 282 GLU A O 1
ATOM 2135 N N . MET A 1 283 ? -14.654 5.757 10.698 1.00 89.62 283 MET A N 1
ATOM 2136 C CA . MET A 1 283 ? -14.070 4.796 11.641 1.00 89.62 283 MET A CA 1
ATOM 2137 C C . MET A 1 283 ? -14.431 5.098 13.103 1.00 89.62 283 MET A C 1
ATOM 2139 O O . MET A 1 283 ? -14.519 4.166 13.902 1.00 89.62 283 MET A O 1
ATOM 2143 N N . LYS A 1 284 ? -14.679 6.366 13.459 1.00 88.44 284 LYS A N 1
ATOM 2144 C CA . LYS A 1 284 ? -15.131 6.773 14.801 1.00 88.44 284 LYS A CA 1
ATOM 2145 C C . LYS A 1 284 ? -16.504 6.228 15.172 1.00 88.44 284 LYS A C 1
ATOM 2147 O O . LYS A 1 284 ? -16.783 6.099 16.357 1.00 88.44 284 LYS A O 1
ATOM 2152 N N . GLU A 1 285 ? -17.343 5.884 14.199 1.00 87.06 285 GLU A N 1
ATOM 2153 C CA . GLU A 1 285 ? -18.635 5.241 14.471 1.00 87.06 285 GLU A CA 1
ATOM 2154 C C . GLU A 1 285 ? -18.474 3.802 14.995 1.00 87.06 285 GLU A C 1
ATOM 2156 O O . GLU A 1 285 ? -19.412 3.240 15.561 1.00 87.06 285 GLU A O 1
ATOM 2161 N N . PHE A 1 286 ? -17.283 3.212 14.831 1.00 82.50 286 PHE A N 1
ATOM 2162 C CA . PHE A 1 286 ? -16.991 1.810 15.140 1.00 82.50 286 PHE A CA 1
ATOM 2163 C C . PHE A 1 286 ? -15.912 1.605 16.218 1.00 82.50 286 PHE A C 1
ATOM 2165 O O . PHE A 1 286 ? -15.607 0.452 16.540 1.00 82.50 286 PHE A O 1
ATOM 2172 N N . ALA A 1 287 ? -15.302 2.684 16.722 1.00 73.38 287 ALA A N 1
ATOM 2173 C CA . ALA A 1 287 ? -14.242 2.656 17.736 1.00 73.38 287 ALA A CA 1
ATOM 2174 C C . ALA A 1 287 ? -14.803 2.617 19.162 1.00 73.38 287 ALA A C 1
ATOM 2176 O O . ALA A 1 287 ? -14.241 1.835 19.965 1.00 73.38 287 ALA A O 1
#

Mean predicted aligned error: 8.45 Å